Protein AF-A0A963V329-F1 (afdb_monomer)

Radius of gyration: 18.48 Å; Cα contacts (8 Å, |Δi|>4): 195; chains: 1; bounding box: 41×39×48 Å

pLDDT: mean 92.33, std 7.96, range [51.72, 98.31]

Sequence (182 aa):
DKICGIQRNGKRYRGNLVPTLMQKYGVEVGSPENGFEFDQIKSFRRFLLFARDTIRWRRPMEPDIHWSAMSGHISTFIVNGGHYDNIFFTETFNDGMQSVLNAVKTPKKVNLKKIPKFNESEGHGPKRAHPVEDYFDDLSMHLVYEMYSKDFRLFRYDFENPANKMPIGEIDLDEVHAKLGQ

Foldseek 3Di:
DQQLFQDPVRAGNPNVCVVVLCPPQVAQRADVVRVRDDDPLSNLLSVLVVQLCQAPPCPPHHHDPVSAEVLQVLLVQLLVVDADPDDDDPVPVVVRVVVVVVVDDDPDDDDPVPDDDDDCRQPGGDPDPDQQCSSDDPSNLVSCCVRYVVVCVQCQNDSVDRNDPDHPDHHDRVVSSVVSND

Structure (mmCIF, N/CA/C/O backbone):
data_AF-A0A963V329-F1
#
_entry.id   AF-A0A963V329-F1
#
loop_
_atom_site.group_PDB
_atom_site.id
_atom_site.type_symbol
_atom_site.label_atom_id
_atom_site.label_alt_id
_atom_site.label_comp_id
_atom_site.label_asym_id
_atom_site.label_entity_id
_atom_site.label_seq_id
_atom_site.pdbx_PDB_ins_code
_atom_site.Cartn_x
_atom_site.Cartn_y
_atom_site.Cartn_z
_atom_site.occupancy
_atom_site.B_iso_or_equiv
_atom_site.auth_seq_id
_atom_site.auth_comp_id
_atom_site.auth_asym_id
_atom_site.auth_atom_id
_atom_site.pdbx_PDB_model_num
ATOM 1 N N . ASP A 1 1 ? 2.218 5.583 -8.790 1.00 72.81 1 ASP A N 1
ATOM 2 C CA . ASP A 1 1 ? 1.988 7.028 -8.535 1.00 72.81 1 ASP A CA 1
ATOM 3 C C . ASP A 1 1 ? 3.044 7.712 -7.686 1.00 72.81 1 ASP A C 1
ATOM 5 O O . ASP A 1 1 ? 3.738 8.559 -8.223 1.00 72.81 1 ASP A O 1
ATOM 9 N N . LYS A 1 2 ? 3.228 7.388 -6.396 1.00 82.25 2 LYS A N 1
ATOM 10 C CA . LYS A 1 2 ? 4.106 8.195 -5.515 1.00 82.25 2 LYS A CA 1
ATOM 11 C C . LYS A 1 2 ? 5.546 8.354 -6.017 1.00 82.25 2 LYS A C 1
ATOM 13 O O . LYS A 1 2 ? 6.053 9.467 -6.025 1.00 82.25 2 LYS A O 1
ATOM 18 N N . ILE A 1 3 ? 6.175 7.274 -6.479 1.00 85.62 3 ILE A N 1
ATOM 19 C CA . ILE A 1 3 ? 7.539 7.301 -7.038 1.00 85.62 3 ILE A CA 1
ATOM 20 C C . ILE A 1 3 ? 7.573 7.945 -8.440 1.00 85.62 3 ILE A C 1
ATOM 22 O O . ILE A 1 3 ? 8.497 8.690 -8.779 1.00 85.62 3 ILE A O 1
ATOM 26 N N . CYS A 1 4 ? 6.550 7.675 -9.257 1.00 87.25 4 CYS A N 1
ATOM 27 C CA . CYS A 1 4 ? 6.508 8.083 -10.664 1.00 87.25 4 CYS A CA 1
ATOM 28 C C . CYS A 1 4 ? 5.957 9.501 -10.893 1.00 87.25 4 CYS A C 1
ATOM 30 O O . CYS A 1 4 ? 6.162 10.057 -11.968 1.00 87.25 4 CYS A O 1
ATOM 32 N N . GLY A 1 5 ? 5.279 10.095 -9.915 1.00 85.88 5 GLY A N 1
ATOM 33 C CA . GLY A 1 5 ? 4.725 11.442 -9.999 1.00 85.88 5 GLY A CA 1
ATOM 34 C C . GLY A 1 5 ? 5.694 12.525 -9.534 1.00 85.88 5 GLY A C 1
ATOM 35 O O . GLY A 1 5 ? 6.612 12.287 -8.744 1.00 85.88 5 GLY A O 1
ATOM 36 N N . ILE A 1 6 ? 5.457 13.740 -10.016 1.00 87.56 6 ILE A N 1
ATOM 37 C CA . ILE A 1 6 ? 6.123 14.960 -9.571 1.00 87.56 6 ILE A CA 1
ATOM 38 C C . ILE A 1 6 ? 5.269 15.613 -8.484 1.00 87.56 6 ILE A C 1
ATOM 40 O O . ILE A 1 6 ? 4.065 15.800 -8.633 1.00 87.56 6 ILE A O 1
ATOM 44 N N . GLN A 1 7 ? 5.886 15.935 -7.351 1.00 85.06 7 GLN A N 1
ATOM 45 C CA . GLN A 1 7 ? 5.226 16.628 -6.250 1.00 85.06 7 GLN A CA 1
ATOM 46 C C . GLN A 1 7 ? 5.169 18.142 -6.521 1.00 85.06 7 GLN A C 1
ATOM 48 O O . GLN A 1 7 ? 5.878 18.661 -7.380 1.00 85.06 7 GLN A O 1
ATOM 53 N N . ARG A 1 8 ? 4.397 18.889 -5.718 1.00 81.00 8 ARG A N 1
ATOM 54 C CA . ARG A 1 8 ? 4.297 20.364 -5.808 1.00 81.00 8 ARG A CA 1
ATOM 55 C C . ARG A 1 8 ? 5.644 21.095 -5.775 1.00 81.00 8 ARG A C 1
ATOM 57 O O . ARG A 1 8 ? 5.765 22.187 -6.308 1.00 81.00 8 ARG A O 1
ATOM 64 N N . ASN A 1 9 ? 6.648 20.508 -5.125 1.00 85.19 9 ASN A N 1
ATOM 65 C CA . ASN A 1 9 ? 7.998 21.067 -5.042 1.00 85.19 9 ASN A CA 1
ATOM 66 C C . ASN A 1 9 ? 8.834 20.835 -6.321 1.00 85.19 9 ASN A C 1
ATOM 68 O O . ASN A 1 9 ? 10.036 21.096 -6.307 1.00 85.19 9 ASN A O 1
ATOM 72 N N . GLY A 1 10 ? 8.232 20.293 -7.386 1.00 86.19 10 GLY A N 1
ATOM 73 C CA . GLY A 1 10 ? 8.892 19.982 -8.653 1.00 86.19 10 GLY A CA 1
ATOM 74 C C . GLY A 1 10 ? 9.767 18.727 -8.621 1.00 86.19 10 GLY A C 1
ATOM 75 O O . GLY A 1 10 ? 10.465 18.451 -9.591 1.00 86.19 10 GLY A O 1
ATOM 76 N N . LYS A 1 11 ? 9.762 17.955 -7.526 1.00 88.00 11 LYS A N 1
ATOM 77 C CA . LYS A 1 11 ? 10.610 16.768 -7.348 1.00 88.00 11 LYS A CA 1
ATOM 78 C C . LYS A 1 11 ? 9.777 15.500 -7.198 1.00 88.00 11 LYS A C 1
ATOM 80 O O . LYS A 1 11 ? 8.624 15.538 -6.779 1.00 88.00 11 LYS A O 1
ATOM 85 N N . ARG A 1 12 ? 10.384 14.354 -7.509 1.00 88.81 12 ARG A N 1
ATOM 86 C CA . ARG A 1 12 ? 9.813 13.028 -7.228 1.00 88.81 12 ARG A CA 1
ATOM 87 C C . ARG A 1 12 ? 9.846 12.737 -5.730 1.00 88.81 12 ARG A C 1
ATOM 89 O O . ARG A 1 12 ? 10.811 13.102 -5.048 1.00 88.81 12 ARG A O 1
ATOM 96 N N . TYR A 1 13 ? 8.843 12.013 -5.235 1.00 87.75 13 TYR A N 1
ATOM 97 C CA . TYR A 1 13 ? 8.896 11.469 -3.880 1.00 87.75 13 TYR A CA 1
ATOM 98 C C . TYR A 1 13 ? 10.097 10.530 -3.752 1.00 87.75 13 TYR A C 1
ATOM 100 O O . TYR A 1 13 ? 10.290 9.659 -4.599 1.00 87.75 13 TYR A O 1
ATOM 108 N N . ARG A 1 14 ? 10.924 10.732 -2.717 1.00 85.81 14 ARG A N 1
ATOM 109 C CA . ARG A 1 14 ? 12.208 10.026 -2.556 1.00 85.81 14 ARG A CA 1
ATOM 110 C C . ARG A 1 14 ? 13.031 10.015 -3.852 1.00 85.81 14 ARG A C 1
ATOM 112 O O . ARG A 1 14 ? 13.574 8.990 -4.244 1.00 85.81 14 ARG A O 1
ATOM 119 N N . GLY A 1 15 ? 13.139 11.160 -4.533 1.00 85.19 15 GLY A N 1
ATOM 120 C CA . GLY A 1 15 ? 13.854 11.262 -5.813 1.00 85.19 15 GLY A CA 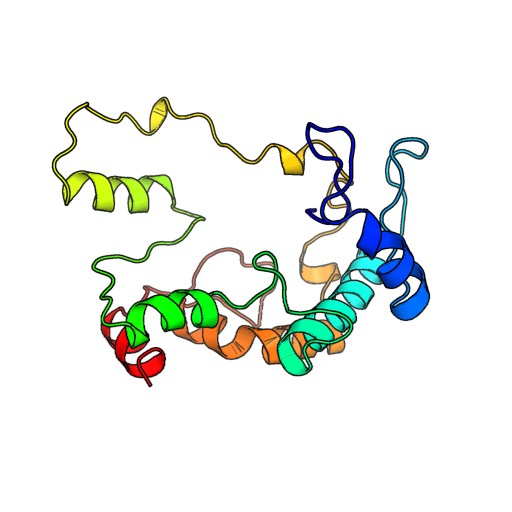1
ATOM 121 C C . GLY A 1 15 ? 15.305 10.754 -5.784 1.00 85.19 15 GLY A C 1
ATOM 122 O O . GLY A 1 15 ? 15.800 10.265 -6.791 1.00 85.19 15 GLY A O 1
ATOM 123 N N . ASN A 1 16 ? 15.964 10.783 -4.623 1.00 88.75 16 ASN A N 1
ATOM 124 C CA . ASN A 1 16 ? 17.294 10.200 -4.413 1.00 88.75 16 ASN A CA 1
ATOM 125 C C . ASN A 1 16 ? 17.328 8.661 -4.494 1.00 88.75 16 ASN A C 1
ATOM 127 O O . ASN A 1 16 ? 18.385 8.084 -4.733 1.00 88.75 16 ASN A O 1
ATOM 131 N N . LEU A 1 17 ? 16.193 7.991 -4.300 1.00 89.06 17 LEU A N 1
ATOM 132 C CA . LEU A 1 17 ? 16.055 6.540 -4.395 1.00 89.06 17 LEU A CA 1
ATOM 133 C C . LEU A 1 17 ? 15.856 6.073 -5.843 1.00 89.06 17 LEU A C 1
ATOM 135 O O . LEU A 1 17 ? 16.202 4.938 -6.165 1.00 89.06 17 LEU A O 1
ATOM 139 N N . VAL A 1 18 ? 15.331 6.937 -6.719 1.00 89.62 18 VAL A N 1
ATOM 140 C CA . VAL A 1 18 ? 14.991 6.597 -8.112 1.00 89.62 18 VAL A CA 1
ATOM 141 C C . VAL A 1 18 ? 16.176 5.978 -8.871 1.00 89.62 18 VAL A C 1
ATOM 143 O O . VAL A 1 18 ? 15.981 4.908 -9.445 1.00 89.62 18 VAL A O 1
ATOM 146 N N . PRO A 1 19 ? 17.413 6.515 -8.808 1.00 91.94 19 PRO A N 1
ATOM 147 C CA . PRO A 1 19 ? 18.560 5.864 -9.446 1.00 91.94 19 PRO A CA 1
ATOM 148 C C . PRO A 1 19 ? 18.824 4.442 -8.929 1.00 91.94 19 PRO A C 1
ATOM 150 O O . PRO A 1 19 ? 19.122 3.546 -9.712 1.00 91.94 19 PRO A O 1
ATOM 153 N N . THR A 1 20 ? 18.656 4.201 -7.623 1.00 91.38 20 THR A N 1
ATOM 154 C CA . THR A 1 20 ? 18.830 2.867 -7.017 1.00 91.38 20 THR A CA 1
ATOM 155 C C . THR A 1 20 ? 17.751 1.890 -7.486 1.00 91.38 20 THR A C 1
ATOM 157 O O . THR A 1 20 ? 18.060 0.741 -7.795 1.00 91.38 20 THR A O 1
ATOM 160 N N . LEU A 1 21 ? 16.494 2.339 -7.554 1.00 92.50 21 LEU A N 1
ATOM 161 C CA . LEU A 1 21 ? 15.365 1.565 -8.082 1.00 92.50 21 LEU A CA 1
ATOM 162 C C . LEU A 1 21 ? 15.607 1.162 -9.543 1.00 92.50 21 LEU A C 1
ATOM 164 O O . LEU A 1 21 ? 15.461 -0.009 -9.893 1.00 92.50 21 LEU A O 1
ATOM 168 N N . MET A 1 22 ? 16.040 2.112 -10.374 1.00 93.38 22 MET A N 1
ATOM 169 C CA . MET A 1 22 ? 16.379 1.864 -11.776 1.00 93.38 22 MET A CA 1
ATOM 170 C C . MET A 1 22 ? 17.538 0.869 -11.898 1.00 93.38 22 MET A C 1
ATOM 172 O O . MET A 1 22 ? 17.423 -0.129 -12.601 1.00 93.38 22 MET A O 1
ATOM 176 N N . GLN A 1 23 ? 18.636 1.093 -11.170 1.00 94.00 23 GLN A N 1
ATOM 177 C CA . GLN A 1 23 ? 19.851 0.289 -11.301 1.00 94.00 23 GLN A CA 1
ATOM 178 C C . GLN A 1 23 ? 19.707 -1.133 -10.741 1.00 94.00 23 GLN A C 1
ATOM 180 O O . GLN A 1 23 ? 20.167 -2.083 -11.367 1.00 94.00 23 GLN A O 1
ATOM 185 N N . LYS A 1 24 ? 19.122 -1.293 -9.546 1.00 95.00 24 LYS A N 1
ATOM 186 C CA . LYS A 1 24 ? 19.071 -2.593 -8.852 1.00 95.00 24 LYS A CA 1
ATOM 187 C C . LYS A 1 24 ? 17.835 -3.410 -9.195 1.00 95.00 24 LYS A C 1
ATOM 189 O O . LYS A 1 24 ? 17.915 -4.632 -9.241 1.00 95.00 24 LYS A O 1
ATOM 194 N N . TYR A 1 25 ? 16.705 -2.742 -9.403 1.00 96.19 25 TYR A N 1
ATOM 195 C CA . TYR A 1 25 ? 15.419 -3.405 -9.605 1.00 96.19 25 TYR A CA 1
ATOM 196 C C . TYR A 1 25 ? 14.912 -3.279 -11.042 1.00 96.19 25 TYR A C 1
ATOM 198 O O . TYR A 1 25 ? 14.032 -4.041 -11.424 1.00 96.19 25 TYR A O 1
ATOM 206 N N . GLY A 1 26 ? 15.470 -2.383 -11.864 1.00 95.69 26 GLY A N 1
ATOM 207 C CA . GLY A 1 26 ? 15.011 -2.177 -13.241 1.00 95.69 26 GLY A CA 1
ATOM 208 C C . GLY A 1 26 ? 13.661 -1.464 -13.324 1.00 95.69 26 GLY A C 1
ATOM 209 O O . GLY A 1 26 ? 12.909 -1.693 -14.267 1.00 95.69 26 GLY A O 1
ATOM 210 N N . VAL A 1 27 ? 13.318 -0.658 -12.315 1.00 95.56 27 VAL A N 1
ATOM 211 C CA . VAL A 1 27 ? 12.092 0.157 -12.301 1.00 95.56 27 VAL A CA 1
ATOM 212 C C . VAL A 1 27 ? 12.262 1.345 -13.242 1.00 95.56 27 VAL A C 1
ATOM 214 O O . VAL A 1 27 ? 13.268 2.042 -13.169 1.00 95.56 27 VAL A O 1
ATOM 217 N N . GLU A 1 28 ? 11.256 1.628 -14.064 1.00 94.44 28 GLU A N 1
ATOM 218 C CA . GLU A 1 28 ? 11.198 2.806 -14.939 1.00 94.44 28 GLU A CA 1
ATOM 219 C C . GLU A 1 28 ? 10.088 3.760 -14.469 1.00 94.44 28 GLU A C 1
ATOM 221 O O . GLU A 1 28 ? 9.022 3.324 -14.040 1.00 94.44 28 GLU A O 1
ATOM 226 N N . VAL A 1 29 ? 10.324 5.072 -14.501 1.00 89.38 29 VAL A N 1
ATOM 227 C CA . VAL A 1 29 ? 9.393 6.070 -13.924 1.00 89.38 29 VAL A CA 1
ATOM 228 C C . VAL A 1 29 ? 8.928 7.134 -14.925 1.00 89.38 29 VAL A C 1
ATOM 230 O O . VAL A 1 29 ? 8.214 8.067 -14.539 1.00 89.38 29 VAL A O 1
ATOM 233 N N . GLY A 1 30 ? 9.364 7.018 -16.184 1.00 89.50 30 GLY A N 1
ATOM 234 C CA . GLY A 1 30 ? 9.172 8.018 -17.238 1.00 89.50 30 GLY A CA 1
ATOM 235 C C . GLY A 1 30 ? 9.817 9.368 -16.913 1.00 89.50 30 GLY A C 1
ATOM 236 O O . GLY A 1 30 ? 10.524 9.520 -15.909 1.00 89.50 30 GLY A O 1
ATOM 237 N N . SER A 1 31 ? 9.550 10.385 -17.728 1.00 87.12 31 SER A N 1
ATOM 238 C CA . SER A 1 31 ? 9.937 11.762 -17.428 1.00 87.12 31 SER A CA 1
ATOM 239 C C . SER A 1 31 ? 8.892 12.768 -17.936 1.00 87.12 31 SER A C 1
ATOM 241 O O . SER A 1 31 ? 8.157 12.470 -18.872 1.00 87.12 31 SER A O 1
ATOM 243 N N . PRO A 1 32 ? 8.774 13.966 -17.342 1.00 85.94 32 PRO A N 1
ATOM 244 C CA . PRO A 1 32 ? 7.871 14.992 -17.867 1.00 85.94 32 PRO A CA 1
ATOM 245 C C . PRO A 1 32 ? 8.152 15.351 -19.336 1.00 85.94 32 PRO A C 1
ATOM 247 O O . PRO A 1 32 ? 7.226 15.645 -20.085 1.00 85.94 32 PRO A O 1
ATOM 250 N N . GLU A 1 33 ? 9.419 15.295 -19.751 1.00 86.06 33 GLU A N 1
ATOM 251 C CA . GLU A 1 33 ? 9.888 15.664 -21.090 1.00 86.06 33 GLU A CA 1
ATOM 252 C C . GLU A 1 33 ? 9.399 14.701 -22.178 1.00 86.06 33 GLU A C 1
ATOM 254 O O . GLU A 1 33 ? 9.215 15.120 -23.317 1.00 86.06 33 GLU A O 1
ATOM 259 N N . ASN A 1 34 ? 9.163 13.431 -21.831 1.00 85.69 34 ASN A N 1
ATOM 260 C CA . ASN A 1 34 ? 8.633 12.419 -22.745 1.00 85.69 34 ASN A CA 1
ATOM 261 C C . ASN A 1 34 ? 7.173 12.042 -22.447 1.00 85.69 34 ASN A C 1
ATOM 263 O O . ASN A 1 34 ? 6.719 10.985 -22.868 1.00 85.69 34 ASN A O 1
ATOM 267 N N . GLY A 1 35 ? 6.443 12.858 -21.678 1.00 84.94 35 GLY A N 1
ATOM 268 C CA . GLY A 1 35 ? 5.050 12.563 -21.328 1.00 84.94 35 GLY A CA 1
ATOM 269 C C . GLY A 1 35 ? 4.870 11.383 -20.363 1.00 84.94 35 GLY A C 1
ATOM 270 O O . GLY A 1 35 ? 3.780 10.825 -20.277 1.00 84.94 35 GLY A O 1
ATOM 271 N N . PHE A 1 36 ? 5.912 11.025 -19.608 1.00 87.94 36 PHE A N 1
ATOM 272 C CA . PHE A 1 36 ? 5.978 9.864 -18.718 1.00 87.94 36 PHE A CA 1
ATOM 273 C C . PHE A 1 36 ? 5.773 8.521 -19.430 1.00 87.94 36 PHE A C 1
ATOM 275 O O . PHE A 1 36 ? 5.174 7.603 -18.867 1.00 87.94 36 PHE A O 1
ATOM 282 N N . GLU A 1 37 ? 6.292 8.381 -20.647 1.00 90.44 37 GLU A N 1
ATOM 283 C CA . GLU A 1 37 ? 6.251 7.118 -21.384 1.00 90.44 37 GLU A CA 1
ATOM 284 C C . GLU A 1 37 ? 7.269 6.105 -20.832 1.00 90.44 37 GLU A C 1
ATOM 286 O O . GLU A 1 37 ? 8.459 6.410 -20.702 1.00 90.44 37 GLU A O 1
ATOM 291 N N . PHE A 1 38 ? 6.775 4.913 -20.473 1.00 94.44 38 PHE A N 1
ATOM 292 C CA . PHE A 1 38 ? 7.522 3.704 -20.096 1.00 94.44 38 PHE A CA 1
ATOM 293 C C . PHE A 1 38 ? 6.561 2.502 -20.002 1.00 94.44 38 PHE A C 1
ATOM 295 O O . PHE A 1 38 ? 5.340 2.672 -19.954 1.00 94.44 38 PHE A O 1
ATOM 302 N N . ASP A 1 39 ? 7.102 1.283 -19.918 1.00 96.12 39 ASP A N 1
ATOM 303 C CA . ASP A 1 39 ? 6.309 0.069 -19.680 1.00 96.12 39 ASP A CA 1
ATOM 304 C C . ASP A 1 39 ? 5.848 0.005 -18.212 1.00 96.12 39 ASP A C 1
ATOM 306 O O . ASP A 1 39 ? 6.596 -0.380 -17.303 1.00 96.12 39 ASP A O 1
ATOM 310 N N . GLN A 1 40 ? 4.602 0.423 -17.969 1.00 95.56 40 GLN A N 1
ATOM 311 C CA . GLN A 1 40 ? 4.055 0.529 -16.617 1.00 95.56 40 GLN A CA 1
ATOM 312 C C . GLN A 1 40 ? 3.885 -0.829 -15.936 1.00 95.56 40 GLN A C 1
ATOM 314 O O . GLN A 1 40 ? 4.124 -0.923 -14.731 1.00 95.56 40 GLN A O 1
ATOM 319 N N . ILE A 1 41 ? 3.495 -1.868 -16.682 1.00 97.06 41 ILE A N 1
ATOM 320 C CA . ILE A 1 41 ? 3.298 -3.215 -16.136 1.00 97.06 41 ILE A CA 1
ATOM 321 C C . ILE A 1 41 ? 4.648 -3.760 -15.688 1.00 97.06 41 ILE A C 1
ATOM 323 O O . ILE A 1 41 ? 4.826 -4.100 -14.517 1.00 97.06 41 ILE A O 1
ATOM 327 N N . LYS A 1 42 ? 5.643 -3.765 -16.580 1.00 97.50 42 LYS A N 1
ATOM 328 C CA . LYS A 1 42 ? 6.990 -4.242 -16.255 1.00 97.50 42 LYS A CA 1
ATOM 329 C C . LYS A 1 42 ? 7.582 -3.471 -15.080 1.00 97.50 42 LYS A C 1
ATOM 331 O O . LYS A 1 42 ? 8.109 -4.087 -14.152 1.00 97.50 42 LYS A O 1
ATOM 336 N N . SER A 1 43 ? 7.471 -2.143 -15.086 1.00 96.75 43 SER A N 1
ATOM 337 C CA . SER A 1 43 ? 7.996 -1.302 -14.009 1.00 96.75 43 SER A CA 1
ATOM 338 C C . SER A 1 43 ? 7.317 -1.573 -12.662 1.00 96.75 43 SER A C 1
ATOM 340 O O . SER A 1 43 ? 8.002 -1.718 -11.649 1.00 96.75 43 SER A O 1
ATOM 342 N N . PHE A 1 44 ? 5.990 -1.729 -12.637 1.00 97.12 44 PHE A N 1
ATOM 343 C CA . PHE A 1 44 ? 5.251 -2.092 -11.426 1.00 97.12 44 PHE A CA 1
ATOM 344 C C . PHE A 1 44 ? 5.714 -3.434 -10.852 1.00 97.12 44 PHE A C 1
ATOM 346 O O . PHE A 1 44 ? 6.021 -3.524 -9.663 1.00 97.12 44 PHE A O 1
ATOM 353 N N . ARG A 1 45 ? 5.851 -4.464 -11.692 1.00 97.75 45 ARG A N 1
ATOM 354 C CA . ARG A 1 45 ? 6.307 -5.790 -11.245 1.00 97.75 45 ARG A CA 1
ATOM 355 C C . ARG A 1 45 ? 7.733 -5.744 -10.690 1.00 97.75 45 ARG A C 1
ATOM 357 O O . ARG A 1 45 ? 8.034 -6.376 -9.679 1.00 97.75 45 ARG A O 1
ATOM 364 N N . ARG A 1 46 ? 8.613 -4.928 -11.284 1.00 97.44 46 ARG A N 1
ATOM 365 C CA . ARG A 1 46 ? 9.948 -4.642 -10.726 1.00 97.44 46 ARG A CA 1
ATOM 366 C C . ARG A 1 46 ? 9.880 -3.898 -9.397 1.00 97.44 46 ARG A C 1
ATOM 368 O O . ARG A 1 46 ? 10.648 -4.206 -8.486 1.00 97.44 46 ARG A O 1
ATOM 375 N N . PHE A 1 47 ? 8.952 -2.958 -9.262 1.00 96.81 47 PHE A N 1
ATOM 376 C CA . PHE A 1 47 ? 8.739 -2.236 -8.016 1.00 96.81 47 PHE A CA 1
ATOM 377 C C . PHE A 1 47 ? 8.256 -3.162 -6.891 1.00 96.81 47 PHE A C 1
ATOM 379 O O . PHE A 1 47 ? 8.703 -2.993 -5.761 1.00 96.81 47 PHE A O 1
ATOM 386 N N . LEU A 1 48 ? 7.432 -4.179 -7.175 1.00 97.38 48 LEU A N 1
ATOM 387 C CA . LEU A 1 48 ? 7.011 -5.156 -6.160 1.00 97.38 48 LEU A CA 1
ATOM 388 C C . LEU A 1 48 ? 8.188 -5.924 -5.546 1.00 97.38 48 LEU A C 1
ATOM 390 O O . LEU A 1 48 ? 8.171 -6.190 -4.347 1.00 97.38 48 LEU A O 1
ATOM 394 N N . LEU A 1 49 ? 9.234 -6.228 -6.323 1.00 97.19 49 LEU A N 1
ATOM 395 C CA . LEU A 1 49 ? 10.460 -6.834 -5.786 1.00 97.19 49 LEU A CA 1
ATOM 396 C C . LEU A 1 49 ? 11.148 -5.897 -4.790 1.00 97.19 49 LEU A C 1
ATOM 398 O O . LEU A 1 49 ? 11.536 -6.323 -3.707 1.00 97.19 49 LEU A O 1
ATOM 402 N N . PHE A 1 50 ? 11.255 -4.612 -5.134 1.00 96.56 50 PHE A N 1
ATOM 403 C CA . PHE A 1 50 ? 11.790 -3.602 -4.225 1.00 96.56 50 PHE A CA 1
ATOM 404 C C . PHE A 1 50 ? 10.934 -3.470 -2.960 1.00 96.56 50 PHE A C 1
ATOM 406 O O . PHE A 1 50 ? 11.470 -3.507 -1.853 1.00 96.56 50 PHE A O 1
ATOM 413 N N . ALA A 1 51 ? 9.612 -3.356 -3.106 1.00 96.81 51 ALA A N 1
ATOM 414 C CA . ALA A 1 51 ? 8.695 -3.239 -1.978 1.00 96.81 51 ALA A CA 1
ATOM 415 C C . ALA A 1 51 ? 8.835 -4.446 -1.041 1.00 96.81 51 ALA A C 1
ATOM 417 O O . ALA A 1 51 ? 9.093 -4.259 0.150 1.00 96.81 51 ALA A O 1
ATOM 418 N N . ARG A 1 52 ? 8.802 -5.670 -1.588 1.00 96.94 52 ARG A N 1
ATOM 419 C CA . ARG A 1 52 ? 9.022 -6.905 -0.828 1.00 96.94 52 ARG A CA 1
ATOM 420 C C . ARG A 1 52 ? 10.340 -6.848 -0.076 1.00 96.94 52 ARG A C 1
ATOM 422 O O . ARG A 1 52 ? 10.357 -7.119 1.122 1.00 96.94 52 ARG A O 1
ATOM 429 N N . ASP A 1 53 ? 11.429 -6.486 -0.749 1.00 96.94 53 ASP A N 1
ATOM 430 C CA . ASP A 1 53 ? 12.746 -6.483 -0.124 1.00 96.94 53 ASP A CA 1
ATOM 431 C C . ASP A 1 53 ? 12.830 -5.498 1.050 1.00 96.94 53 ASP A C 1
ATOM 433 O O . ASP A 1 53 ? 13.399 -5.823 2.098 1.00 96.94 53 ASP A O 1
ATOM 437 N N . THR A 1 54 ? 12.204 -4.324 0.920 1.00 95.94 54 THR A N 1
ATOM 438 C CA . THR A 1 54 ? 12.148 -3.348 2.018 1.00 95.94 54 THR A CA 1
ATOM 439 C C . THR A 1 54 ? 11.283 -3.832 3.181 1.00 95.94 54 THR A C 1
ATOM 441 O O . THR A 1 54 ? 11.670 -3.656 4.332 1.00 95.94 54 THR A O 1
ATOM 444 N N . ILE A 1 55 ? 10.155 -4.495 2.911 1.00 95.69 55 ILE A N 1
ATOM 445 C CA . ILE A 1 55 ? 9.234 -4.989 3.946 1.00 95.69 55 ILE A CA 1
ATOM 446 C C . ILE A 1 55 ? 9.816 -6.203 4.675 1.00 95.69 55 ILE A C 1
ATOM 448 O O . ILE A 1 55 ? 9.764 -6.277 5.901 1.00 95.69 55 ILE A O 1
ATOM 452 N N . ARG A 1 56 ? 10.379 -7.164 3.936 1.00 94.94 56 ARG A N 1
ATOM 453 C CA . ARG A 1 56 ? 10.849 -8.447 4.482 1.00 94.94 56 ARG A CA 1
ATOM 454 C C . ARG A 1 56 ? 12.247 -8.345 5.072 1.00 94.94 56 ARG A C 1
ATOM 456 O O . ARG A 1 56 ? 12.513 -8.934 6.117 1.00 94.94 56 ARG A O 1
ATOM 463 N N . TRP A 1 57 ? 13.138 -7.610 4.408 1.00 95.69 57 TRP A N 1
ATOM 464 C CA . TRP A 1 57 ? 14.566 -7.610 4.729 1.00 95.69 57 TRP A CA 1
ATOM 465 C C . TRP A 1 57 ? 15.136 -6.232 5.046 1.00 95.69 57 TRP A C 1
ATOM 467 O O . TRP A 1 57 ? 16.333 -6.149 5.319 1.00 95.69 57 TRP A O 1
ATOM 477 N N . ARG A 1 58 ? 14.320 -5.166 5.028 1.00 95.12 58 ARG A N 1
ATOM 478 C CA . ARG A 1 58 ? 14.761 -3.784 5.302 1.00 95.12 58 ARG A CA 1
ATOM 479 C C . ARG A 1 58 ? 15.939 -3.370 4.413 1.00 95.12 58 ARG A C 1
ATOM 481 O O . ARG A 1 58 ? 16.866 -2.678 4.833 1.00 95.12 58 ARG A O 1
ATOM 488 N N . ARG A 1 59 ? 15.937 -3.850 3.166 1.00 93.69 59 ARG A N 1
ATOM 489 C CA . ARG A 1 59 ? 16.977 -3.590 2.164 1.00 93.69 59 ARG A CA 1
ATOM 490 C C . ARG A 1 59 ? 16.336 -3.125 0.859 1.00 93.69 59 ARG A C 1
ATOM 492 O O . ARG A 1 59 ? 15.284 -3.628 0.495 1.00 93.69 59 ARG A O 1
ATOM 499 N N . PRO A 1 60 ? 16.958 -2.176 0.139 1.00 91.94 60 PRO A N 1
ATOM 500 C CA . PRO A 1 60 ? 18.158 -1.417 0.504 1.00 91.94 60 PRO A CA 1
ATOM 501 C C . PRO A 1 60 ? 17.893 -0.313 1.549 1.00 91.94 60 PRO A C 1
ATOM 503 O O . PRO A 1 60 ? 18.797 0.460 1.850 1.00 91.94 60 PRO A O 1
ATOM 506 N N . MET A 1 61 ? 16.665 -0.212 2.059 1.00 93.12 61 MET A N 1
ATOM 507 C CA . MET A 1 61 ? 16.243 0.750 3.072 1.00 93.12 61 MET A CA 1
ATOM 508 C C . MET A 1 61 ? 15.113 0.172 3.930 1.00 93.12 61 MET A C 1
ATOM 510 O O . MET A 1 61 ? 14.501 -0.831 3.558 1.00 93.12 61 MET A O 1
ATOM 514 N N . GLU A 1 62 ? 14.812 0.853 5.034 1.00 94.12 62 GLU A N 1
ATOM 515 C CA . GLU A 1 62 ? 13.602 0.610 5.821 1.00 94.12 62 GLU A CA 1
ATOM 516 C C . GLU A 1 62 ? 12.338 0.769 4.962 1.00 94.12 62 GLU A C 1
ATOM 518 O O . GLU A 1 62 ? 12.330 1.590 4.036 1.00 94.12 62 GLU A O 1
ATOM 523 N N . PRO A 1 63 ? 11.271 0.007 5.245 1.00 92.12 63 PRO A N 1
ATOM 524 C CA . PRO A 1 63 ? 10.039 0.101 4.485 1.00 92.12 63 PRO A CA 1
ATOM 525 C C . PRO A 1 63 ? 9.409 1.480 4.678 1.00 92.12 63 PRO A C 1
ATOM 527 O O . PRO A 1 63 ? 9.425 2.068 5.761 1.00 92.12 63 PRO A O 1
ATOM 530 N N . ASP A 1 64 ? 8.886 2.027 3.587 1.00 93.25 64 ASP A N 1
ATOM 531 C CA . ASP A 1 64 ? 8.232 3.323 3.612 1.00 93.25 64 ASP A CA 1
ATOM 532 C C . ASP A 1 64 ? 6.747 3.169 3.928 1.00 93.25 64 ASP A C 1
ATOM 534 O O . ASP A 1 64 ? 6.116 2.191 3.528 1.00 93.25 64 ASP A O 1
ATOM 538 N N . ILE A 1 65 ? 6.170 4.169 4.589 1.00 91.44 65 ILE A N 1
ATOM 539 C CA . ILE A 1 65 ? 4.751 4.193 4.960 1.00 91.44 65 ILE A CA 1
ATOM 540 C C . ILE A 1 65 ? 3.801 4.031 3.761 1.00 91.44 65 ILE A C 1
ATOM 542 O O . ILE A 1 65 ? 2.671 3.600 3.937 1.00 91.44 65 ILE A O 1
ATOM 546 N N . HIS A 1 66 ? 4.232 4.366 2.539 1.00 90.62 66 HIS A N 1
ATOM 547 C CA . HIS A 1 66 ? 3.382 4.282 1.347 1.00 90.62 66 HIS A CA 1
ATOM 548 C C . HIS A 1 66 ? 3.211 2.862 0.795 1.00 90.62 66 HIS A C 1
ATOM 550 O O . HIS A 1 66 ? 2.343 2.650 -0.049 1.00 90.62 66 HIS A O 1
ATOM 556 N N . TRP A 1 67 ? 4.050 1.914 1.209 1.00 92.81 67 TRP A N 1
ATOM 557 C CA . TRP A 1 67 ? 3.944 0.505 0.814 1.00 92.81 67 TRP A CA 1
ATOM 558 C C . TRP A 1 67 ? 4.132 -0.443 1.999 1.00 92.81 67 TRP A C 1
ATOM 560 O O . TRP A 1 67 ? 4.251 -1.645 1.827 1.00 92.81 67 TRP A O 1
ATOM 570 N N . SER A 1 68 ? 4.187 0.070 3.222 1.00 94.56 68 SER A N 1
ATOM 571 C CA . SER A 1 68 ? 4.137 -0.775 4.410 1.00 94.56 68 SER A CA 1
ATOM 572 C C . SER A 1 68 ? 2.707 -1.260 4.631 1.00 94.56 68 SER A C 1
ATOM 574 O O . SER A 1 68 ? 1.750 -0.549 4.329 1.00 94.56 68 SER A O 1
ATOM 576 N N . ALA A 1 69 ? 2.560 -2.470 5.170 1.00 95.31 69 ALA A N 1
ATOM 577 C CA . ALA A 1 69 ? 1.252 -3.022 5.501 1.00 95.31 69 ALA A CA 1
ATOM 578 C C . ALA A 1 69 ? 0.544 -2.167 6.568 1.00 95.31 69 ALA A C 1
ATOM 580 O O . ALA A 1 69 ? 1.143 -1.788 7.583 1.00 95.31 69 ALA A O 1
ATOM 581 N N . MET A 1 70 ? -0.753 -1.924 6.379 1.00 96.12 70 MET A N 1
ATOM 582 C CA . MET A 1 70 ? -1.589 -1.187 7.326 1.00 96.12 70 MET A CA 1
ATOM 583 C C . MET A 1 70 ? -1.687 -1.912 8.664 1.00 96.12 70 MET A C 1
ATOM 585 O O . MET A 1 70 ? -1.692 -1.254 9.705 1.00 96.12 70 MET A O 1
ATOM 589 N N . SER A 1 71 ? -1.677 -3.251 8.668 1.00 96.56 71 SER A N 1
ATOM 590 C CA . SER A 1 71 ? -1.635 -4.021 9.916 1.00 96.56 71 SER A CA 1
ATOM 591 C C . SER A 1 71 ? -0.424 -3.680 10.786 1.00 96.56 71 SER A C 1
ATOM 593 O O . SER A 1 71 ? -0.560 -3.659 12.005 1.00 96.56 71 SER A O 1
ATOM 595 N N . GLY A 1 72 ? 0.736 -3.358 10.201 1.00 94.31 72 GLY A N 1
ATOM 596 C CA . GLY A 1 72 ? 1.918 -2.932 10.959 1.00 94.31 72 GLY A CA 1
ATOM 597 C C . GLY A 1 72 ? 1.740 -1.554 11.602 1.00 94.31 72 GLY A C 1
ATOM 598 O O . GLY A 1 72 ? 2.052 -1.360 12.780 1.00 94.31 72 GLY A O 1
ATOM 599 N N . HIS A 1 73 ? 1.179 -0.601 10.854 1.00 94.44 73 HIS A N 1
ATOM 600 C CA . HIS A 1 73 ? 0.877 0.737 11.369 1.00 94.44 73 HIS A CA 1
ATOM 601 C C . HIS A 1 73 ? -0.162 0.707 12.495 1.00 94.44 73 HIS A C 1
ATOM 603 O O . HIS A 1 73 ? 0.050 1.308 13.546 1.00 94.44 73 HIS A O 1
ATOM 609 N N . ILE A 1 74 ? -1.249 -0.037 12.295 1.00 96.38 74 ILE A N 1
ATOM 610 C CA . ILE A 1 74 ? -2.348 -0.178 13.257 1.00 96.38 74 ILE A CA 1
ATOM 611 C C . ILE A 1 74 ? -1.874 -0.940 14.501 1.00 96.38 74 ILE A C 1
ATOM 613 O O . ILE A 1 74 ? -2.143 -0.511 15.622 1.00 96.38 74 ILE A O 1
ATOM 617 N N . SER A 1 75 ? -1.097 -2.014 14.322 1.00 97.06 75 SER A N 1
ATOM 618 C CA . SER A 1 75 ? -0.511 -2.776 15.433 1.00 97.06 75 SER A CA 1
ATOM 619 C C . SER A 1 75 ? 0.335 -1.895 16.342 1.00 97.06 75 SER A C 1
ATOM 621 O O . SER A 1 75 ? 0.180 -1.969 17.556 1.00 97.06 75 SER A O 1
ATOM 623 N N . THR A 1 76 ? 1.142 -0.990 15.777 1.00 95.50 76 THR A N 1
ATOM 624 C CA . THR A 1 76 ? 1.977 -0.079 16.575 1.00 95.50 76 THR A CA 1
ATOM 625 C C . THR A 1 76 ? 1.144 0.744 17.565 1.00 95.50 76 THR A C 1
ATOM 627 O O . THR A 1 76 ? 1.560 0.909 18.706 1.00 95.50 76 THR A O 1
ATOM 630 N N . PHE A 1 77 ? -0.038 1.236 17.183 1.00 96.94 77 PHE A N 1
ATOM 631 C CA . PHE A 1 77 ? -0.916 1.951 18.119 1.00 96.94 77 PHE A CA 1
ATOM 632 C C . PHE A 1 77 ? -1.484 1.017 19.197 1.00 96.94 77 PHE A C 1
ATOM 634 O O . PHE A 1 77 ? -1.446 1.352 20.381 1.00 96.94 77 PHE A O 1
ATOM 641 N N . ILE A 1 78 ? -1.950 -0.169 18.798 1.00 97.81 78 ILE A N 1
ATOM 642 C CA . ILE A 1 78 ? -2.606 -1.135 19.691 1.00 97.81 78 ILE A CA 1
ATOM 643 C C . ILE A 1 78 ? -1.644 -1.660 20.763 1.00 97.81 78 ILE A C 1
ATOM 645 O O . ILE A 1 78 ? -1.960 -1.613 21.950 1.00 97.81 78 ILE A O 1
ATOM 649 N N . VAL A 1 79 ? -0.438 -2.095 20.380 1.00 97.81 79 VAL A N 1
ATOM 650 C CA . VAL A 1 79 ? 0.553 -2.637 21.335 1.00 97.81 79 VAL A CA 1
ATOM 651 C C . VAL A 1 79 ? 1.055 -1.588 22.331 1.00 97.81 79 VAL A C 1
ATOM 653 O O . VAL A 1 79 ? 1.563 -1.934 23.392 1.00 97.81 79 VAL A O 1
ATOM 656 N N . ASN A 1 80 ? 0.884 -0.301 22.018 1.00 97.44 80 ASN A N 1
ATOM 657 C CA . ASN A 1 80 ? 1.192 0.810 22.919 1.00 97.44 80 ASN A CA 1
ATOM 658 C C . ASN A 1 80 ? -0.017 1.235 23.781 1.00 97.44 80 ASN A C 1
ATOM 660 O O . ASN A 1 80 ? -0.024 2.331 24.338 1.00 97.44 80 ASN A O 1
ATOM 664 N N . GLY A 1 8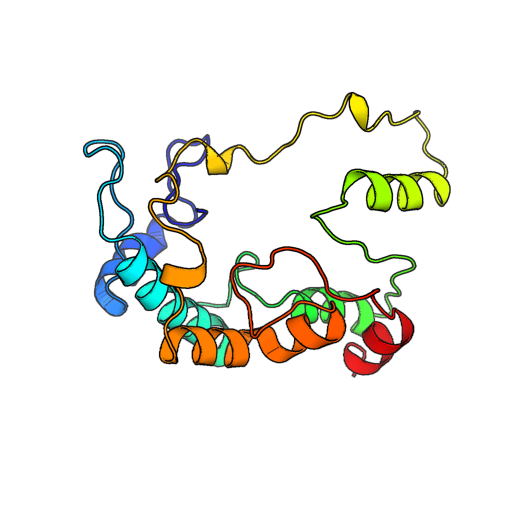1 ? -1.034 0.376 23.907 1.00 96.69 81 GLY A N 1
ATOM 665 C CA . GLY A 1 81 ? -2.214 0.598 24.750 1.00 96.69 81 GLY A CA 1
ATOM 666 C C . GLY A 1 81 ? -3.345 1.368 24.067 1.00 96.69 81 GLY A C 1
ATOM 667 O O . GLY A 1 81 ? -4.314 1.741 24.726 1.00 96.69 81 GLY A O 1
ATOM 668 N N . GLY A 1 82 ? -3.231 1.622 22.763 1.00 97.25 82 GLY A N 1
ATOM 669 C CA . GLY A 1 82 ? -4.290 2.227 21.970 1.00 97.25 82 GLY A CA 1
ATOM 670 C C . GLY A 1 82 ? -5.442 1.260 21.694 1.00 97.25 82 GLY A C 1
ATOM 671 O O . GLY A 1 82 ? -5.253 0.051 21.575 1.00 97.25 82 GLY A O 1
ATOM 672 N N . HIS A 1 83 ? -6.642 1.812 21.542 1.00 97.25 83 HIS A N 1
ATOM 673 C CA . HIS A 1 83 ? -7.822 1.080 21.096 1.00 97.25 83 HIS A CA 1
ATOM 674 C C . HIS A 1 83 ? -8.556 1.921 20.050 1.00 97.25 83 HIS A C 1
ATOM 676 O O . HIS A 1 83 ? -8.801 3.107 20.270 1.00 97.25 83 HIS A O 1
ATOM 682 N N . TYR A 1 84 ? -8.837 1.342 18.888 1.00 96.69 84 TYR A N 1
ATOM 683 C CA . TYR A 1 84 ? -9.596 1.994 17.828 1.00 96.69 84 TYR A CA 1
ATOM 684 C C . TYR A 1 84 ? -11.091 1.813 18.077 1.00 96.69 84 TYR A C 1
ATOM 686 O O . TYR A 1 84 ? -11.599 0.703 17.963 1.00 96.69 84 TYR A O 1
ATOM 694 N N . ASP A 1 85 ? -11.810 2.909 18.315 1.00 96.00 85 ASP A N 1
ATOM 695 C CA . ASP A 1 85 ? -13.279 2.885 18.374 1.00 96.00 85 ASP A CA 1
ATOM 696 C C . ASP A 1 85 ? -13.920 2.662 16.995 1.00 96.00 85 ASP A C 1
ATOM 698 O O . ASP A 1 85 ? -15.084 2.280 16.892 1.00 96.00 85 ASP A O 1
ATOM 702 N N . ASN A 1 86 ? -13.188 2.970 15.919 1.00 95.56 86 ASN A N 1
ATOM 703 C CA . ASN A 1 86 ? -13.700 2.908 14.558 1.00 95.56 86 ASN A CA 1
ATOM 704 C C . ASN A 1 86 ? -12.569 2.793 13.524 1.00 95.56 86 ASN A C 1
ATOM 706 O O . ASN A 1 86 ? -11.590 3.541 13.578 1.00 95.56 86 ASN A O 1
ATOM 710 N N . ILE A 1 87 ? -12.740 1.899 12.550 1.00 96.19 87 ILE A N 1
ATOM 711 C CA . ILE A 1 87 ? -11.917 1.784 11.342 1.00 96.19 87 ILE A CA 1
ATOM 712 C C . ILE A 1 87 ? -12.886 1.661 10.165 1.00 96.19 87 ILE A C 1
ATOM 714 O O . ILE A 1 87 ? -13.799 0.844 10.199 1.00 96.19 87 ILE A O 1
ATOM 718 N N . PHE A 1 88 ? -12.687 2.464 9.121 1.00 95.94 88 PHE A N 1
ATOM 719 C CA . PHE A 1 88 ? -13.560 2.489 7.948 1.00 95.94 88 PHE A CA 1
ATOM 720 C C . PHE A 1 88 ? -12.761 2.564 6.647 1.00 95.94 88 PHE A C 1
ATOM 722 O O . PHE A 1 88 ? -11.600 2.980 6.621 1.00 95.94 88 PHE A O 1
ATOM 729 N N . PHE A 1 89 ? -13.413 2.175 5.555 1.00 95.69 89 PHE A N 1
ATOM 730 C CA . PHE A 1 89 ? -12.811 2.089 4.231 1.00 95.69 89 PHE A CA 1
ATOM 731 C C . PHE A 1 89 ? -12.655 3.454 3.561 1.00 95.69 89 PHE A C 1
ATOM 733 O O . PHE A 1 89 ? -13.509 4.337 3.669 1.00 95.69 89 PHE A O 1
ATOM 740 N N . THR A 1 90 ? -11.572 3.621 2.801 1.00 92.00 90 THR A N 1
ATOM 741 C CA . THR A 1 90 ? -11.342 4.863 2.047 1.00 92.00 90 THR A CA 1
ATOM 742 C C . THR A 1 90 ? -12.317 4.985 0.872 1.00 92.00 90 THR A C 1
ATOM 744 O O . THR A 1 90 ? -12.726 6.090 0.513 1.00 92.00 90 THR A O 1
ATOM 747 N N . GLU A 1 91 ? -12.764 3.862 0.310 1.00 92.81 91 GLU A N 1
ATOM 748 C CA . GLU A 1 91 ? -13.771 3.792 -0.752 1.00 92.81 91 GLU A CA 1
ATOM 749 C C . GLU A 1 91 ? -15.096 4.448 -0.334 1.00 92.81 91 GLU A C 1
ATOM 751 O O . GLU A 1 91 ? -15.774 5.056 -1.165 1.00 92.81 91 GLU A O 1
ATOM 756 N N . THR A 1 92 ? -15.424 4.390 0.960 1.00 91.44 92 THR A N 1
ATOM 757 C CA . THR A 1 92 ? -16.612 4.986 1.591 1.00 91.44 92 THR A CA 1
ATOM 758 C C . THR A 1 92 ? -16.236 6.083 2.594 1.00 91.44 92 THR A C 1
ATOM 760 O O . THR A 1 92 ? -16.938 6.324 3.577 1.00 91.44 92 THR A O 1
ATOM 763 N N . PHE A 1 93 ? -15.141 6.810 2.324 1.00 91.00 93 PHE A N 1
ATOM 764 C CA . PHE A 1 93 ? -14.548 7.795 3.239 1.00 91.00 93 PHE A CA 1
ATOM 765 C C . PHE A 1 93 ? -15.551 8.773 3.858 1.00 91.00 93 PHE A C 1
ATOM 767 O O . PHE A 1 93 ? -15.463 9.066 5.044 1.00 91.00 93 PHE A O 1
ATOM 774 N N . ASN A 1 94 ? -16.491 9.309 3.072 1.00 90.81 94 ASN A N 1
ATOM 775 C CA . ASN A 1 94 ? -17.444 10.297 3.583 1.00 90.81 94 ASN A CA 1
ATOM 776 C C . ASN A 1 94 ? -18.373 9.708 4.651 1.00 90.81 94 ASN A C 1
ATOM 778 O O . ASN A 1 94 ? -18.641 10.379 5.645 1.00 90.81 94 ASN A O 1
ATOM 782 N N . ASP A 1 95 ? -18.835 8.474 4.458 1.00 92.38 95 ASP A N 1
ATOM 783 C CA . ASP A 1 95 ? -19.751 7.807 5.385 1.00 92.38 95 ASP A CA 1
ATOM 784 C C . ASP A 1 95 ? -19.007 7.421 6.666 1.00 92.38 95 ASP A C 1
ATOM 786 O O . ASP A 1 95 ? -19.445 7.736 7.776 1.00 92.38 95 ASP A O 1
ATOM 790 N N . GLY A 1 96 ? -17.808 6.855 6.513 1.00 93.75 96 GLY A N 1
ATOM 791 C CA . GLY A 1 96 ? -16.928 6.547 7.633 1.00 93.75 96 GLY A CA 1
ATOM 792 C C . GLY A 1 96 ? -16.51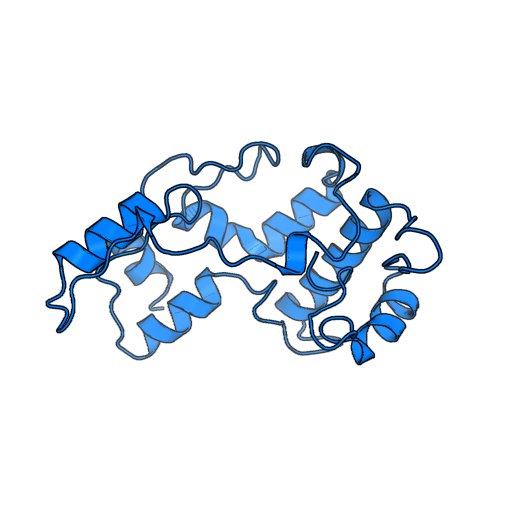9 7.793 8.425 1.00 93.75 96 GLY A C 1
ATOM 793 O O . GLY A 1 96 ? -16.680 7.841 9.644 1.00 93.75 96 GLY A O 1
ATOM 794 N N . MET A 1 97 ? -16.112 8.872 7.756 1.00 93.81 97 MET A N 1
ATOM 795 C CA . MET A 1 97 ? -15.781 10.134 8.423 1.00 93.81 97 MET A CA 1
ATOM 796 C C . MET A 1 97 ? -16.999 10.753 9.120 1.00 93.81 97 MET A C 1
ATOM 798 O O . MET A 1 97 ? -16.866 11.337 10.196 1.00 93.81 97 MET A O 1
ATOM 802 N N . GLN 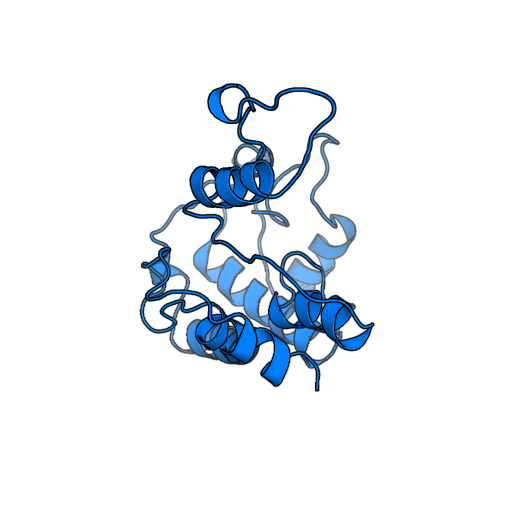A 1 98 ? -18.200 10.609 8.553 1.00 93.75 98 GLN A N 1
ATOM 803 C CA . GLN A 1 98 ? -19.422 11.068 9.208 1.00 93.75 98 GLN A CA 1
ATOM 804 C C . GLN A 1 98 ? -19.668 10.319 10.522 1.00 93.75 98 GLN A C 1
ATOM 806 O O . GLN A 1 98 ? -20.061 10.950 11.503 1.00 93.75 98 GLN A O 1
ATOM 811 N N . SER A 1 99 ? -19.393 9.012 10.580 1.00 94.88 99 SER A N 1
ATOM 812 C CA . SER A 1 99 ? -19.507 8.242 11.825 1.00 94.88 99 SER A CA 1
ATOM 813 C C . SER A 1 99 ? -18.535 8.734 12.910 1.00 94.88 99 SER A C 1
ATOM 815 O O . SER A 1 99 ? -18.944 8.895 14.059 1.00 94.88 99 SER A O 1
ATOM 817 N N . VAL A 1 100 ? -17.302 9.113 12.541 1.00 94.69 100 VAL A N 1
ATOM 818 C CA . VAL A 1 100 ? -16.343 9.748 13.465 1.00 94.69 100 VAL A CA 1
ATOM 819 C C . VAL A 1 100 ? -16.871 11.092 13.966 1.00 94.69 100 VAL A C 1
ATOM 821 O O . VAL A 1 100 ? -16.884 11.339 15.169 1.00 94.69 100 VAL A O 1
ATOM 824 N N . LEU A 1 101 ? -17.354 11.955 13.066 1.00 94.44 101 LEU A N 1
ATOM 825 C CA . LEU A 1 101 ? -17.900 13.267 13.434 1.00 94.44 101 LEU A CA 1
ATOM 826 C C . LEU A 1 101 ? -19.141 13.170 14.331 1.00 94.44 101 LEU A C 1
ATOM 828 O O . LEU A 1 101 ? -19.373 14.069 15.134 1.00 94.44 101 LEU A O 1
ATOM 832 N N . ASN A 1 102 ? -19.928 12.099 14.212 1.00 94.31 102 ASN A N 1
ATOM 833 C CA . ASN A 1 102 ? -21.076 11.852 15.083 1.00 94.31 102 ASN A CA 1
ATOM 834 C C . ASN A 1 102 ? -20.651 11.444 16.503 1.00 94.31 102 ASN A C 1
ATOM 836 O O . ASN A 1 102 ? -21.360 11.753 17.459 1.00 94.31 102 ASN A O 1
ATOM 840 N N . ALA A 1 103 ? -19.508 10.766 16.641 1.00 95.06 103 ALA A N 1
ATOM 841 C CA . ALA A 1 103 ? -18.991 10.282 17.920 1.00 95.06 103 ALA A CA 1
ATOM 842 C C . ALA A 1 103 ? -18.230 11.355 18.722 1.00 95.06 103 ALA A C 1
ATOM 844 O O . ALA A 1 103 ? -18.001 11.187 19.919 1.00 95.06 103 ALA A O 1
ATOM 845 N N . VAL A 1 104 ? -17.846 12.472 18.092 1.00 94.12 104 VAL A N 1
ATOM 846 C CA . VAL A 1 104 ? -16.997 13.499 18.713 1.00 94.12 104 VAL A CA 1
ATOM 847 C C . VAL A 1 104 ? -17.666 14.870 18.747 1.00 94.12 104 VAL A C 1
ATOM 849 O O . VAL A 1 104 ? -18.388 15.278 17.841 1.00 94.12 104 VAL A O 1
ATOM 852 N N . LYS A 1 105 ? -17.380 15.648 19.795 1.00 92.75 105 LYS A N 1
ATOM 853 C CA . LYS A 1 105 ? -17.800 17.053 19.873 1.00 92.75 105 LYS A CA 1
ATOM 854 C C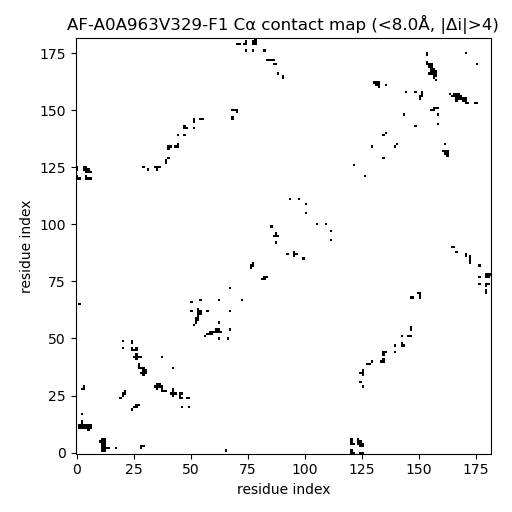 . LYS A 1 105 ? -16.738 17.943 19.237 1.00 92.75 105 LYS A C 1
ATOM 856 O O . LYS A 1 105 ? -15.649 18.104 19.778 1.00 92.75 105 LYS A O 1
ATOM 861 N N . THR A 1 106 ? -17.064 18.566 18.109 1.00 93.12 106 THR A N 1
ATOM 862 C CA . THR A 1 106 ? -16.167 19.508 17.424 1.00 93.12 106 THR A CA 1
ATOM 863 C C . THR A 1 106 ? -16.489 20.963 17.799 1.00 93.12 106 THR A C 1
ATOM 865 O O . THR A 1 106 ? -17.655 21.350 17.695 1.00 93.12 106 THR A O 1
ATOM 868 N N . PRO A 1 107 ? -15.503 21.826 18.124 1.00 94.31 107 PRO A N 1
ATOM 869 C CA . PRO A 1 107 ? -15.740 23.253 18.400 1.00 94.31 107 PRO A CA 1
ATOM 870 C C . PRO A 1 107 ? -16.355 24.032 17.228 1.00 94.31 107 PRO A C 1
ATOM 872 O O . PRO A 1 107 ? -16.970 25.083 17.416 1.00 94.31 107 PRO A O 1
ATOM 875 N N . LYS A 1 108 ? -16.157 23.541 16.000 1.00 93.56 108 LYS A N 1
ATOM 876 C CA . LYS A 1 108 ? -16.696 24.108 14.762 1.00 93.56 108 LYS A CA 1
ATOM 877 C C . LYS A 1 108 ? -17.355 23.006 13.950 1.00 93.56 108 LYS A C 1
ATOM 879 O O . LYS A 1 108 ? -16.798 21.922 13.823 1.00 93.56 108 LYS A O 1
ATOM 884 N N . LYS A 1 109 ? -18.516 23.308 13.368 1.00 90.25 109 LYS A N 1
ATOM 885 C CA . LYS A 1 109 ? -19.239 22.366 12.513 1.00 90.25 109 LYS A CA 1
ATOM 886 C C . LYS A 1 109 ? -18.428 22.072 11.252 1.00 90.25 109 LYS A C 1
ATOM 888 O O . LYS A 1 109 ? -18.152 22.979 10.467 1.00 90.25 109 LYS A O 1
ATOM 893 N N . VAL A 1 110 ? -18.109 20.802 11.043 1.00 91.31 110 VAL A N 1
ATOM 894 C CA . VAL A 1 110 ? -17.451 20.312 9.830 1.00 91.31 110 VAL A CA 1
ATOM 895 C C . VAL A 1 110 ? -18.521 19.925 8.808 1.00 91.31 110 VAL A C 1
ATOM 897 O O . VAL A 1 110 ? -19.490 19.246 9.139 1.00 91.31 110 VAL A O 1
ATOM 900 N N . ASN A 1 111 ? -18.377 20.379 7.561 1.00 89.25 111 ASN A N 1
ATOM 901 C CA . ASN A 1 111 ? -19.246 19.979 6.454 1.00 89.25 111 ASN A CA 1
ATOM 902 C C . ASN A 1 111 ? -18.421 19.234 5.405 1.00 89.25 111 ASN A C 1
ATOM 904 O O . ASN A 1 111 ? -17.762 19.869 4.582 1.00 89.25 111 ASN A O 1
ATOM 908 N N . LEU A 1 112 ? -18.507 17.903 5.418 1.00 87.94 112 LEU A N 1
ATOM 909 C CA . LEU A 1 112 ? -17.739 17.024 4.533 1.00 87.94 112 LEU A CA 1
ATOM 910 C C . LEU A 1 112 ? -17.958 17.332 3.045 1.00 87.94 112 LEU A C 1
ATOM 912 O O . LEU A 1 112 ? -17.010 17.297 2.270 1.00 87.94 112 LEU A O 1
ATOM 916 N N . LYS A 1 113 ? -19.169 17.748 2.647 1.00 87.44 113 LYS A N 1
ATOM 917 C CA . LYS A 1 113 ? -19.484 18.089 1.246 1.00 87.44 113 LYS A CA 1
ATOM 918 C C . LYS A 1 113 ? -18.721 19.311 0.728 1.00 87.44 113 LYS A C 1
ATOM 920 O O . LYS A 1 113 ? -18.644 19.508 -0.479 1.00 87.44 113 LYS A O 1
ATOM 925 N N . LYS A 1 114 ? -18.211 20.158 1.627 1.00 89.06 114 LYS A N 1
ATOM 926 C CA . LYS A 1 114 ? -17.432 21.356 1.281 1.00 89.06 114 LYS A CA 1
ATOM 927 C C . LYS A 1 114 ? -15.923 21.120 1.330 1.00 89.06 114 LYS A C 1
ATOM 929 O O . LYS A 1 114 ? -15.175 22.026 0.977 1.00 89.06 114 LYS A O 1
ATOM 934 N N . ILE A 1 115 ? -15.472 19.951 1.788 1.00 83.94 115 ILE A N 1
ATOM 935 C CA . ILE A 1 115 ? -14.046 19.640 1.877 1.00 83.94 115 ILE A CA 1
ATOM 936 C C . ILE A 1 115 ? -13.572 19.173 0.494 1.00 83.94 115 ILE A C 1
ATOM 938 O O . ILE A 1 115 ? -14.145 18.230 -0.055 1.00 83.94 115 ILE A O 1
ATOM 942 N N . PRO A 1 116 ? -12.546 19.809 -0.095 1.00 79.62 116 PRO A N 1
ATOM 943 C CA . PRO A 1 116 ? -11.993 19.352 -1.362 1.00 79.62 116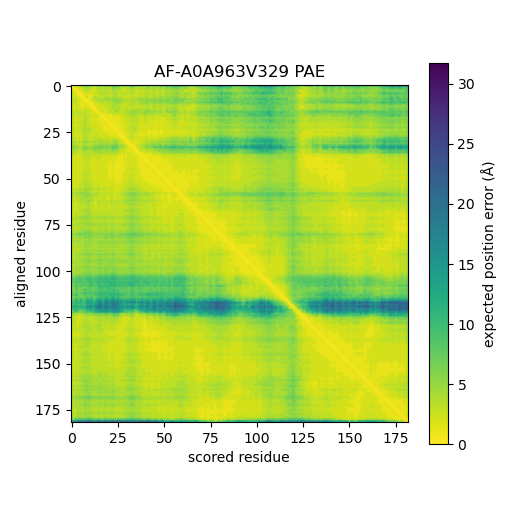 PRO A CA 1
ATOM 944 C C . PRO A 1 116 ? -11.321 17.982 -1.194 1.00 79.62 116 PRO A C 1
ATOM 946 O O . PRO A 1 116 ? -10.655 17.723 -0.190 1.00 79.62 116 PRO A O 1
ATOM 949 N N . LYS A 1 117 ? -11.466 17.103 -2.193 1.00 70.00 117 LYS A N 1
ATOM 950 C CA . LYS A 1 117 ? -10.718 15.838 -2.241 1.00 70.00 117 LYS A CA 1
ATOM 951 C C . LYS A 1 117 ? -9.231 16.144 -2.442 1.00 70.00 117 LYS A C 1
ATOM 953 O O . LYS A 1 117 ? -8.855 16.732 -3.450 1.00 70.00 117 LYS A O 1
ATOM 958 N N . PHE A 1 118 ? -8.395 15.735 -1.492 1.00 60.78 118 PHE A N 1
ATOM 959 C CA . PHE A 1 118 ? -6.948 15.953 -1.523 1.00 60.78 118 PHE A CA 1
ATOM 960 C C . PHE A 1 118 ? -6.218 14.684 -1.990 1.00 60.78 118 PHE A C 1
ATOM 962 O O . PHE A 1 118 ? -5.830 13.851 -1.178 1.00 60.78 118 PHE A O 1
ATOM 969 N N . ASN A 1 119 ? -5.995 14.542 -3.299 1.00 61.00 119 ASN A N 1
ATOM 970 C CA . ASN A 1 119 ? -4.988 13.611 -3.830 1.00 61.00 119 ASN A CA 1
ATOM 971 C C . ASN A 1 119 ? -4.301 14.188 -5.073 1.00 61.00 119 ASN A C 1
ATOM 973 O O . ASN A 1 119 ? -4.415 13.694 -6.188 1.00 61.00 119 ASN A O 1
ATOM 977 N N . GLU A 1 120 ? -3.576 15.282 -4.890 1.00 51.72 120 GLU A N 1
ATOM 978 C CA . GLU A 1 120 ? -2.994 16.023 -6.013 1.00 51.72 120 GLU A CA 1
ATOM 979 C C . GLU A 1 120 ? -1.834 15.305 -6.711 1.00 51.72 120 GLU A C 1
ATOM 981 O O . GLU A 1 120 ? -1.496 15.637 -7.842 1.00 51.72 120 GLU A O 1
ATOM 986 N N . SER A 1 121 ? -1.236 14.287 -6.080 1.00 52.44 121 SER A N 1
ATOM 987 C CA . SER A 1 121 ? -0.189 13.487 -6.728 1.00 52.44 121 SER A CA 1
ATOM 988 C C . SER A 1 121 ? -0.697 12.642 -7.898 1.00 52.44 121 SER A C 1
ATOM 990 O O . SER A 1 121 ? 0.109 12.240 -8.729 1.00 52.44 121 SER A O 1
ATOM 992 N N . GLU A 1 122 ? -2.005 12.387 -7.979 1.00 60.50 122 GLU A N 1
ATOM 993 C CA . GLU A 1 122 ? -2.618 11.613 -9.067 1.00 60.50 122 GLU A CA 1
ATOM 994 C C . GLU A 1 122 ? -2.566 12.362 -10.415 1.00 60.50 122 GLU A C 1
ATOM 996 O O . GLU A 1 122 ? -2.564 11.742 -11.473 1.00 60.50 122 GLU A O 1
ATOM 1001 N N . GLY A 1 123 ? -2.462 13.699 -10.396 1.00 67.19 123 GLY A N 1
ATOM 1002 C CA . GLY A 1 123 ? -2.510 14.534 -11.603 1.00 67.19 123 GLY A CA 1
ATOM 1003 C C . GLY A 1 123 ? -1.160 14.887 -12.238 1.00 67.19 123 GLY A C 1
ATOM 1004 O O . GLY A 1 123 ? -1.140 15.413 -13.348 1.00 67.19 123 GLY A O 1
ATOM 1005 N N . HIS A 1 124 ? -0.038 14.623 -11.561 1.00 78.75 124 HIS A N 1
ATOM 1006 C CA . HIS A 1 124 ? 1.299 15.101 -11.960 1.00 78.75 124 HIS A CA 1
ATOM 1007 C C . HIS A 1 124 ? 2.291 13.962 -12.257 1.00 78.75 124 HIS A C 1
ATOM 1009 O O . HIS A 1 124 ? 3.498 14.100 -12.052 1.00 78.75 124 HIS A O 1
ATOM 1015 N N . GLY A 1 125 ? 1.785 12.817 -12.713 1.00 85.19 125 GLY A N 1
ATOM 1016 C CA . GLY A 1 125 ? 2.575 11.639 -13.067 1.00 85.19 125 GLY A CA 1
ATOM 1017 C C . GLY A 1 125 ? 1.977 10.867 -14.245 1.00 85.19 125 GLY A C 1
ATOM 1018 O O . GLY A 1 125 ? 1.024 11.344 -14.867 1.00 85.19 125 GLY A O 1
ATOM 1019 N N . PRO A 1 126 ? 2.516 9.674 -14.556 1.00 88.56 126 PRO A N 1
ATOM 1020 C CA . PRO A 1 126 ? 1.937 8.811 -15.579 1.00 88.56 126 PRO A CA 1
ATOM 1021 C C . PRO A 1 126 ? 0.496 8.452 -15.214 1.00 88.56 126 PRO A C 1
ATOM 1023 O O . PRO A 1 126 ? 0.226 8.008 -14.098 1.00 88.56 126 PRO A O 1
ATOM 1026 N N . LYS A 1 127 ? -0.425 8.607 -16.167 1.00 89.44 127 LYS A N 1
ATOM 1027 C CA . LYS A 1 127 ? -1.778 8.057 -16.033 1.00 89.44 127 LYS A CA 1
ATOM 1028 C C . LYS A 1 127 ? -1.713 6.546 -16.200 1.00 89.44 127 LYS A C 1
ATOM 1030 O O . LYS A 1 127 ? -0.983 6.067 -17.067 1.00 89.44 127 LYS A O 1
ATOM 1035 N N . ARG A 1 128 ? -2.484 5.805 -15.401 1.00 91.25 128 ARG A N 1
ATOM 1036 C CA . ARG A 1 128 ? -2.562 4.344 -15.510 1.00 91.25 128 ARG A CA 1
ATOM 1037 C C . ARG A 1 128 ? -2.966 3.951 -16.935 1.00 91.25 128 ARG A C 1
ATOM 1039 O O . ARG A 1 128 ? -4.047 4.326 -17.383 1.00 91.25 128 ARG A O 1
ATOM 1046 N N . ALA A 1 129 ? -2.083 3.239 -17.631 1.00 92.62 129 ALA A N 1
ATOM 1047 C CA . ALA A 1 129 ? -2.264 2.889 -19.040 1.00 92.62 129 ALA A CA 1
ATOM 1048 C C . ALA A 1 129 ? -3.109 1.620 -19.246 1.00 92.62 129 ALA A C 1
ATOM 1050 O O . ALA A 1 129 ? -3.736 1.476 -20.292 1.00 92.62 129 ALA A O 1
ATOM 1051 N N . HIS A 1 130 ? -3.149 0.729 -18.251 1.00 95.56 130 HIS A N 1
ATOM 1052 C CA . HIS A 1 130 ? -3.803 -0.578 -18.346 1.00 95.56 130 HIS A CA 1
ATOM 1053 C C . HIS A 1 130 ? -4.864 -0.775 -17.243 1.00 95.56 130 HIS A C 1
ATOM 1055 O O . HIS A 1 130 ? -4.849 -0.064 -16.226 1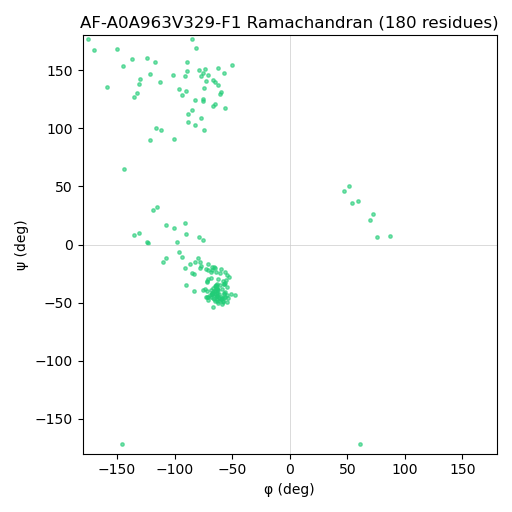.00 95.56 130 HIS A O 1
ATOM 1061 N N . PRO A 1 131 ? -5.804 -1.720 -17.415 1.00 96.50 131 PRO A N 1
ATOM 1062 C CA . PRO A 1 131 ? -6.593 -2.280 -16.317 1.00 96.50 131 PRO A CA 1
ATOM 1063 C C . PRO A 1 131 ? -5.708 -2.747 -15.154 1.00 96.50 131 PRO A C 1
ATOM 1065 O O . PRO A 1 131 ? -4.528 -3.029 -15.342 1.00 96.50 131 PRO A O 1
ATOM 1068 N N . VAL A 1 132 ? -6.250 -2.784 -13.934 1.00 95.56 132 VAL A N 1
ATOM 1069 C CA . VAL A 1 132 ? -5.453 -3.072 -12.726 1.00 95.56 132 VAL A CA 1
ATOM 1070 C C . VAL A 1 132 ? -4.949 -4.512 -12.743 1.00 95.56 132 VAL A C 1
ATOM 1072 O O . VAL A 1 132 ? -3.790 -4.755 -12.434 1.00 95.56 132 VAL A O 1
ATOM 1075 N N . GLU A 1 133 ? -5.801 -5.438 -13.155 1.00 97.06 133 GLU A N 1
ATOM 1076 C CA . GLU A 1 133 ? -5.540 -6.865 -13.291 1.00 97.06 133 GLU A CA 1
ATOM 1077 C C . GLU A 1 133 ? -4.319 -7.178 -14.171 1.00 97.06 133 GLU A C 1
ATOM 1079 O O . GLU A 1 133 ? -3.521 -8.040 -13.810 1.00 97.06 133 GLU A O 1
ATOM 1084 N N . ASP A 1 134 ? -4.072 -6.409 -15.236 1.00 98.12 134 ASP A N 1
ATOM 1085 C CA . ASP A 1 134 ? -2.936 -6.627 -16.145 1.00 98.12 134 ASP A CA 1
ATOM 1086 C C . ASP A 1 134 ? -1.573 -6.441 -15.452 1.00 98.12 134 ASP A C 1
ATOM 1088 O O . ASP A 1 134 ? -0.547 -6.992 -15.872 1.00 98.12 134 ASP A O 1
ATOM 1092 N N . TYR A 1 135 ? -1.534 -5.678 -14.358 1.00 97.69 135 TYR A N 1
ATOM 1093 C CA . TYR A 1 135 ? -0.314 -5.467 -13.585 1.00 97.69 135 TYR A CA 1
ATOM 1094 C C . TYR A 1 135 ? 0.091 -6.711 -12.780 1.00 97.69 135 TYR A C 1
ATOM 1096 O O . TYR A 1 135 ? 1.274 -6.848 -12.454 1.00 97.69 135 TYR A O 1
ATOM 1104 N N . PHE A 1 136 ? -0.837 -7.635 -12.511 1.00 97.94 136 PHE A N 1
ATOM 1105 C CA . PHE A 1 136 ? -0.634 -8.764 -11.606 1.00 97.94 136 PHE A CA 1
ATOM 1106 C C . PHE A 1 136 ? -0.602 -10.105 -12.350 1.00 97.94 136 PHE A C 1
ATOM 1108 O O . PHE A 1 136 ? -1.630 -10.701 -12.643 1.00 97.94 136 PHE A O 1
ATOM 1115 N N . ASP A 1 137 ? 0.606 -10.603 -12.616 1.00 97.44 137 ASP A N 1
ATOM 1116 C CA . ASP A 1 137 ? 0.824 -12.014 -12.961 1.00 97.44 137 ASP A CA 1
ATOM 1117 C C . ASP A 1 137 ? 0.966 -12.887 -11.700 1.00 97.44 137 ASP A C 1
ATOM 1119 O O . ASP A 1 137 ? 1.005 -12.370 -10.582 1.00 97.44 137 ASP A O 1
ATOM 1123 N N . ASP A 1 138 ? 1.099 -14.205 -11.868 1.00 98.06 138 ASP A N 1
ATOM 1124 C CA . ASP A 1 138 ? 1.228 -15.168 -10.762 1.00 98.06 138 ASP A CA 1
ATOM 1125 C C . ASP A 1 138 ? 2.319 -14.783 -9.751 1.00 98.06 138 ASP A C 1
ATOM 1127 O O . ASP A 1 138 ? 2.119 -14.861 -8.535 1.00 98.06 138 ASP A O 1
ATOM 1131 N N . LEU A 1 139 ? 3.477 -14.325 -10.240 1.00 97.88 139 LEU A N 1
ATOM 1132 C CA . LEU A 1 139 ? 4.567 -13.877 -9.377 1.00 97.88 139 LEU A CA 1
ATOM 1133 C C . LEU A 1 139 ? 4.169 -12.616 -8.605 1.00 97.88 139 LEU A C 1
ATOM 1135 O O . LEU A 1 139 ? 4.389 -12.537 -7.401 1.00 97.88 139 LEU A O 1
ATOM 1139 N N . SER A 1 140 ? 3.584 -11.630 -9.276 1.00 98.12 140 SER A N 1
ATOM 1140 C CA . SER A 1 140 ? 3.157 -10.374 -8.654 1.00 98.12 140 SER A CA 1
ATOM 1141 C C . SER A 1 140 ? 2.073 -10.608 -7.605 1.00 98.12 140 SER A C 1
ATOM 1143 O O . SER A 1 140 ? 2.160 -10.054 -6.509 1.00 98.12 140 SER A O 1
ATOM 1145 N N . MET A 1 141 ? 1.111 -11.485 -7.900 1.00 98.25 141 MET A N 1
ATOM 1146 C CA . MET A 1 141 ? 0.096 -11.948 -6.951 1.00 98.25 141 MET A CA 1
ATOM 1147 C C . MET A 1 141 ? 0.751 -12.585 -5.726 1.00 98.25 141 MET A C 1
ATOM 1149 O O . MET A 1 141 ? 0.456 -12.203 -4.593 1.00 98.25 141 MET A O 1
ATOM 1153 N N . HIS A 1 142 ? 1.704 -13.495 -5.933 1.00 98.31 142 HIS A N 1
ATOM 1154 C CA . HIS A 1 142 ? 2.437 -14.127 -4.840 1.00 98.31 142 HIS A CA 1
ATOM 1155 C C . HIS A 1 142 ? 3.185 -13.108 -3.962 1.00 98.31 142 HIS A C 1
ATOM 1157 O O . HIS A 1 142 ? 3.085 -13.167 -2.737 1.00 98.31 142 HIS A O 1
ATOM 1163 N N . LEU A 1 143 ? 3.893 -12.146 -4.567 1.00 98.19 143 LEU A N 1
ATOM 1164 C CA . LEU A 1 143 ? 4.616 -11.092 -3.840 1.00 98.19 143 LEU A CA 1
ATOM 1165 C C . LEU A 1 143 ? 3.662 -10.230 -3.001 1.00 98.19 143 LEU A C 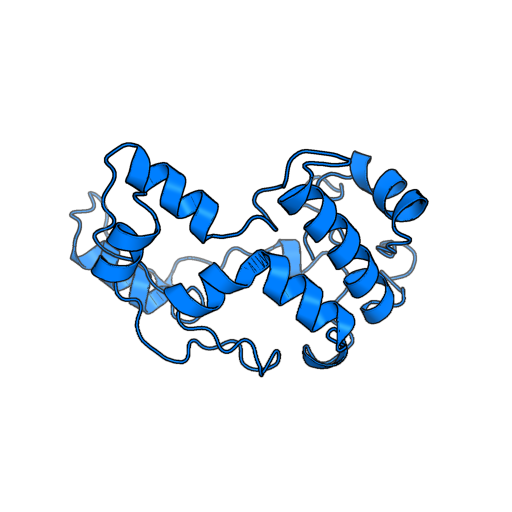1
ATOM 1167 O O . LEU A 1 143 ? 3.951 -9.908 -1.850 1.00 98.19 143 LEU A O 1
ATOM 1171 N N . VAL A 1 144 ? 2.511 -9.866 -3.563 1.00 98.00 144 VAL A N 1
ATOM 1172 C CA . VAL A 1 144 ? 1.477 -9.074 -2.882 1.00 98.00 144 VAL A CA 1
ATOM 1173 C C . VAL A 1 144 ? 0.884 -9.849 -1.710 1.00 98.00 144 VAL A C 1
ATOM 1175 O O . VAL A 1 144 ? 0.737 -9.290 -0.623 1.00 98.00 144 VAL A O 1
ATOM 1178 N N . TYR A 1 145 ? 0.616 -11.144 -1.879 1.00 97.75 145 TYR A N 1
ATOM 1179 C CA . TYR A 1 145 ? 0.161 -11.997 -0.784 1.00 97.75 145 TYR A CA 1
ATOM 1180 C C . TYR A 1 145 ? 1.213 -12.115 0.323 1.00 97.75 145 TYR A C 1
ATOM 1182 O O . TYR A 1 145 ? 0.894 -11.992 1.507 1.00 97.75 145 TYR A O 1
ATOM 1190 N N . GLU A 1 146 ? 2.479 -12.311 -0.047 1.00 97.06 146 GLU A N 1
ATOM 1191 C CA . GLU A 1 146 ? 3.586 -12.386 0.906 1.00 97.06 146 GLU A CA 1
ATOM 1192 C C . GLU A 1 146 ? 3.677 -11.114 1.762 1.00 97.06 146 GLU A C 1
ATOM 1194 O O . GLU A 1 146 ? 3.855 -11.201 2.979 1.00 97.06 146 GLU A O 1
ATOM 1199 N N . MET A 1 147 ? 3.522 -9.943 1.140 1.00 97.44 147 MET A N 1
ATOM 1200 C CA . MET A 1 147 ? 3.594 -8.653 1.826 1.00 97.44 147 MET A CA 1
ATOM 1201 C C . MET A 1 147 ? 2.337 -8.335 2.649 1.00 97.44 147 MET A C 1
ATOM 1203 O O . MET A 1 147 ? 2.459 -7.798 3.749 1.00 97.44 147 MET A O 1
ATOM 1207 N N . TYR A 1 148 ? 1.140 -8.659 2.145 1.00 97.94 148 TYR A N 1
ATOM 1208 C CA . TYR A 1 148 ? -0.112 -8.070 2.643 1.00 97.94 148 TYR A CA 1
ATOM 1209 C C . TYR A 1 148 ? -1.223 -9.074 2.973 1.00 97.94 148 TYR A C 1
ATOM 1211 O O . TYR A 1 148 ? -2.343 -8.662 3.262 1.00 97.94 148 TYR A O 1
ATOM 1219 N N . SER A 1 149 ? -0.968 -10.389 2.996 1.00 97.38 149 SER A N 1
ATOM 1220 C CA . SER A 1 149 ? -2.028 -11.381 3.275 1.00 97.38 149 SER A CA 1
ATOM 1221 C C . SER A 1 149 ? -2.780 -11.144 4.592 1.00 97.38 149 SER A C 1
ATOM 1223 O O . SER A 1 149 ? -3.960 -11.478 4.703 1.00 97.38 149 SER A O 1
ATOM 1225 N N . LYS A 1 150 ? -2.119 -10.571 5.610 1.00 97.06 150 LYS A N 1
ATOM 1226 C CA . LYS A 1 150 ? -2.768 -10.205 6.879 1.00 97.06 150 LYS A CA 1
ATOM 1227 C C . LYS A 1 150 ? -3.793 -9.084 6.678 1.00 97.06 150 LYS A C 1
ATOM 1229 O O . LYS A 1 150 ? -4.883 -9.184 7.234 1.00 97.06 150 LYS A O 1
ATOM 1234 N N . ASP A 1 151 ? -3.469 -8.089 5.857 1.00 97.88 151 ASP A N 1
ATOM 1235 C CA . ASP A 1 151 ? -4.328 -6.940 5.565 1.00 97.88 151 ASP A CA 1
ATOM 1236 C C . ASP A 1 151 ? -5.576 -7.370 4.790 1.00 97.88 151 ASP A C 1
ATOM 1238 O O . ASP A 1 151 ? -6.679 -7.022 5.200 1.00 97.88 151 ASP A O 1
ATOM 1242 N N . PHE A 1 152 ? -5.429 -8.205 3.752 1.00 98.19 152 PHE A N 1
ATOM 1243 C CA . PHE A 1 152 ? -6.578 -8.740 3.005 1.00 98.19 152 PHE A CA 1
ATOM 1244 C C . PHE A 1 152 ? -7.587 -9.436 3.927 1.00 98.19 152 PHE A C 1
ATOM 1246 O O . PHE A 1 152 ? -8.790 -9.207 3.827 1.00 98.19 152 PHE A O 1
ATOM 1253 N N . ARG A 1 153 ? -7.100 -10.243 4.880 1.00 97.94 153 ARG A N 1
ATOM 1254 C CA . ARG A 1 153 ? -7.962 -10.970 5.824 1.00 97.94 153 ARG A CA 1
ATOM 1255 C C . ARG A 1 153 ? -8.624 -10.062 6.858 1.00 97.94 153 ARG A C 1
ATOM 1257 O O . ARG A 1 153 ? -9.819 -10.215 7.102 1.00 97.94 153 ARG A O 1
ATOM 1264 N N . LEU A 1 154 ? -7.856 -9.170 7.486 1.00 98.06 154 LEU A N 1
ATOM 1265 C CA . LEU A 1 154 ? -8.345 -8.308 8.569 1.00 98.06 154 LEU A CA 1
ATOM 1266 C C . LEU A 1 154 ? -9.280 -7.212 8.062 1.00 98.06 154 LEU A C 1
ATOM 1268 O O . LEU A 1 154 ? -10.289 -6.925 8.694 1.00 98.06 154 LEU A O 1
ATOM 1272 N N . PHE A 1 155 ? -8.954 -6.627 6.912 1.00 97.94 155 PHE A N 1
ATOM 1273 C CA . PHE A 1 155 ? -9.711 -5.524 6.324 1.00 97.94 155 PHE A CA 1
ATOM 1274 C C . PHE A 1 155 ? -10.639 -5.990 5.203 1.00 97.94 155 PHE A C 1
ATOM 1276 O O . PHE A 1 155 ? -11.147 -5.173 4.452 1.00 97.94 155 PHE A O 1
ATOM 1283 N N . ARG A 1 156 ? -10.874 -7.303 5.096 1.00 97.88 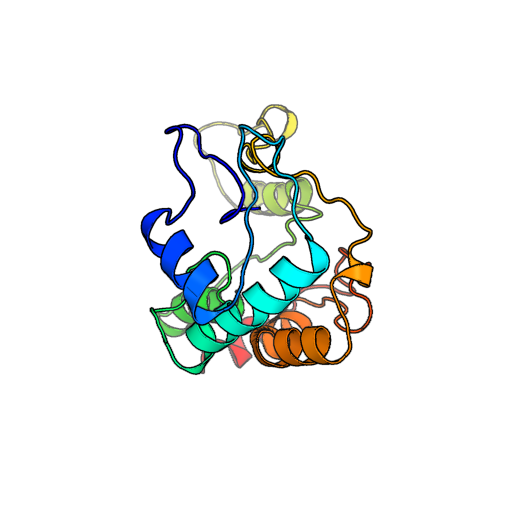156 ARG A N 1
ATOM 1284 C CA . ARG A 1 156 ? -11.865 -7.906 4.197 1.00 97.88 156 ARG A CA 1
ATOM 1285 C C . ARG A 1 156 ? -11.735 -7.438 2.748 1.00 97.88 156 ARG A C 1
ATOM 1287 O O . ARG A 1 156 ? -12.727 -7.055 2.144 1.00 97.88 156 ARG A O 1
ATOM 1294 N N . TYR A 1 157 ? -10.540 -7.496 2.175 1.00 97.88 157 TYR A N 1
ATOM 1295 C CA . TYR A 1 157 ? -10.354 -7.282 0.737 1.00 97.88 157 TYR A CA 1
ATOM 1296 C C . TYR A 1 157 ? -10.184 -8.614 0.010 1.00 97.88 157 TYR A C 1
ATOM 1298 O O . TYR A 1 157 ? -9.588 -9.554 0.540 1.00 97.88 157 TYR A O 1
ATOM 1306 N N . ASP A 1 158 ? -10.698 -8.673 -1.216 1.00 97.19 158 ASP A N 1
ATOM 1307 C CA . ASP A 1 158 ? -10.542 -9.825 -2.098 1.00 97.19 158 ASP A CA 1
ATOM 1308 C C . ASP A 1 158 ? -9.137 -9.835 -2.705 1.00 97.19 158 ASP A C 1
ATOM 1310 O O . ASP A 1 158 ? -8.794 -8.997 -3.537 1.00 97.19 158 ASP A O 1
ATOM 1314 N N . PHE A 1 159 ? -8.309 -10.778 -2.262 1.00 97.12 159 PHE A N 1
ATOM 1315 C CA . PHE A 1 159 ? -6.977 -10.965 -2.824 1.00 97.12 159 PHE A CA 1
ATOM 1316 C C . PHE A 1 159 ? -7.022 -11.577 -4.230 1.00 97.12 159 PHE A C 1
ATOM 1318 O O . PHE A 1 159 ? -6.148 -11.283 -5.039 1.00 97.12 159 PHE A O 1
ATOM 1325 N N . GLU A 1 160 ? -8.001 -12.433 -4.525 1.00 97.12 160 GLU A N 1
ATOM 1326 C CA . GLU A 1 160 ? -8.028 -13.221 -5.762 1.00 97.12 160 GLU A CA 1
ATOM 1327 C C . GLU A 1 160 ? -8.463 -12.386 -6.972 1.00 97.12 160 GLU A C 1
ATOM 1329 O O . GLU A 1 160 ? -8.177 -12.755 -8.111 1.00 97.12 160 GLU A O 1
ATOM 1334 N N . ASN A 1 161 ? -9.098 -11.236 -6.735 1.00 97.25 161 ASN A N 1
ATOM 1335 C CA . ASN A 1 161 ? -9.552 -10.326 -7.776 1.00 97.25 161 ASN A CA 1
ATOM 1336 C C . ASN A 1 161 ? -8.932 -8.920 -7.641 1.00 97.25 161 ASN A C 1
ATOM 1338 O O . ASN A 1 161 ? -9.547 -8.029 -7.049 1.00 97.25 161 ASN A O 1
ATOM 1342 N N . PRO A 1 162 ? -7.770 -8.659 -8.272 1.00 95.81 162 PRO A N 1
ATOM 1343 C CA . PRO A 1 162 ? -7.122 -7.343 -8.248 1.00 95.81 162 PRO A CA 1
ATOM 1344 C C . PRO A 1 162 ? -7.972 -6.199 -8.819 1.00 95.81 162 PRO A C 1
ATOM 1346 O O . PRO A 1 162 ? -7.715 -5.033 -8.518 1.00 95.81 162 PRO A O 1
ATOM 1349 N N . ALA A 1 163 ? -8.975 -6.504 -9.650 1.00 96.06 163 ALA A N 1
ATOM 1350 C CA . ALA A 1 163 ? -9.878 -5.499 -10.203 1.00 96.06 163 ALA A CA 1
ATOM 1351 C C . ALA A 1 163 ? -10.950 -5.050 -9.192 1.00 96.06 163 ALA A C 1
ATOM 1353 O O . ALA A 1 163 ? -11.529 -3.966 -9.339 1.00 96.06 163 ALA A O 1
ATOM 1354 N N . ASN A 1 164 ? -11.218 -5.847 -8.150 1.00 96.31 164 ASN A N 1
ATOM 1355 C CA . ASN A 1 164 ? -12.166 -5.483 -7.109 1.00 96.31 164 ASN A CA 1
ATOM 1356 C C . ASN A 1 164 ? -11.517 -4.561 -6.069 1.00 96.31 164 ASN A C 1
ATOM 1358 O O . ASN A 1 164 ? -10.807 -4.989 -5.166 1.00 96.31 164 ASN A O 1
ATOM 1362 N N . LYS A 1 165 ? -11.827 -3.267 -6.164 1.00 93.12 165 LYS A N 1
ATOM 1363 C CA . LYS A 1 165 ? -11.392 -2.268 -5.178 1.00 93.12 165 LYS A CA 1
ATOM 1364 C C . LYS A 1 165 ? -12.237 -2.232 -3.900 1.00 93.12 165 LYS A C 1
ATOM 1366 O O . LYS A 1 165 ? -11.885 -1.501 -2.985 1.00 93.12 165 LYS A O 1
ATOM 1371 N N . MET A 1 166 ? -13.394 -2.896 -3.869 1.00 96.31 166 MET A N 1
ATOM 1372 C CA . MET A 1 166 ? -14.308 -2.822 -2.729 1.00 96.31 166 MET A CA 1
ATOM 1373 C C . MET A 1 166 ? -14.000 -3.934 -1.723 1.00 96.31 166 MET A C 1
ATOM 1375 O O . MET A 1 166 ? -13.671 -5.051 -2.134 1.00 96.31 166 MET A O 1
ATOM 1379 N N . PRO A 1 167 ? -14.159 -3.670 -0.418 1.00 96.38 167 PRO A N 1
ATOM 1380 C CA . PRO A 1 167 ? -14.138 -4.732 0.572 1.00 96.38 167 PRO A CA 1
ATOM 1381 C C . PRO A 1 167 ? -15.289 -5.722 0.336 1.00 96.38 167 PRO A C 1
ATOM 1383 O O . PRO A 1 167 ? -16.352 -5.367 -0.175 1.00 96.38 167 PRO A O 1
ATOM 1386 N N . ILE A 1 168 ? -15.075 -6.968 0.741 1.00 97.62 168 ILE A N 1
ATOM 1387 C CA . ILE A 1 168 ? -16.029 -8.082 0.663 1.00 97.62 168 ILE A CA 1
ATOM 1388 C C . ILE A 1 168 ? -16.774 -8.326 1.982 1.00 97.62 168 ILE A C 1
ATOM 1390 O O . ILE A 1 168 ? -17.573 -9.255 2.079 1.00 97.62 168 ILE A O 1
ATOM 1394 N N . GLY A 1 169 ? -16.521 -7.512 3.006 1.00 96.81 169 GLY A N 1
ATOM 1395 C CA . GLY A 1 169 ? -17.190 -7.603 4.298 1.00 96.81 169 GLY A CA 1
ATOM 1396 C C . GLY A 1 169 ? -16.790 -6.479 5.247 1.00 96.81 169 GLY A C 1
ATOM 1397 O O . GLY A 1 169 ? -15.927 -5.661 4.937 1.00 96.81 169 GLY A O 1
ATOM 1398 N N . GLU A 1 170 ? -17.413 -6.467 6.420 1.00 96.38 170 GLU A N 1
ATOM 1399 C CA . GLU A 1 170 ? -17.149 -5.476 7.464 1.00 96.38 170 GLU A CA 1
ATOM 1400 C C . GLU A 1 170 ? -15.871 -5.787 8.257 1.00 96.38 170 GLU A C 1
ATOM 1402 O O . GLU A 1 170 ? -15.489 -6.951 8.444 1.00 96.38 170 GLU A O 1
ATOM 1407 N N . ILE A 1 171 ? -15.224 -4.731 8.752 1.00 97.69 171 ILE A N 1
ATOM 1408 C CA . ILE A 1 171 ? -14.057 -4.844 9.633 1.00 97.69 171 ILE A CA 1
ATOM 1409 C C . ILE A 1 171 ? -14.531 -5.260 11.026 1.00 97.69 171 ILE A C 1
ATOM 1411 O O . ILE A 1 171 ? -15.326 -4.568 11.656 1.00 97.69 171 ILE A O 1
ATOM 1415 N N . ASP A 1 172 ? -13.995 -6.371 11.523 1.00 98.00 172 ASP A N 1
ATOM 1416 C CA . ASP A 1 172 ? -14.199 -6.815 12.898 1.00 98.00 172 ASP A CA 1
ATOM 1417 C C . ASP A 1 172 ? -13.125 -6.177 13.794 1.00 98.00 172 ASP A C 1
ATOM 1419 O O . ASP A 1 172 ? -11.948 -6.549 13.744 1.00 98.00 172 ASP A O 1
ATOM 1423 N N . LEU A 1 173 ? -13.518 -5.170 14.581 1.00 97.50 173 LEU A N 1
ATOM 1424 C CA . LEU A 1 173 ? -12.593 -4.457 15.464 1.00 97.50 173 LEU A CA 1
ATOM 1425 C C . LEU A 1 173 ? -12.021 -5.364 16.557 1.00 97.50 173 LEU A C 1
ATOM 1427 O O . LEU A 1 173 ? -10.842 -5.219 16.883 1.00 97.50 173 LEU A O 1
ATOM 1431 N N . ASP A 1 174 ? -12.795 -6.305 17.093 1.00 97.88 174 ASP A N 1
ATOM 1432 C CA . ASP A 1 174 ? -12.310 -7.218 18.129 1.00 97.88 174 ASP A CA 1
ATOM 1433 C C . ASP A 1 174 ? -11.256 -8.165 17.546 1.00 97.88 174 ASP A C 1
ATOM 1435 O O . ASP A 1 174 ? -10.184 -8.350 18.131 1.00 97.88 174 ASP A O 1
ATOM 1439 N N . GLU A 1 175 ? -11.499 -8.692 16.341 1.00 98.12 175 GLU A N 1
ATOM 1440 C CA . GLU A 1 175 ? -10.518 -9.491 15.603 1.00 98.12 175 GLU A CA 1
ATOM 1441 C C . GLU A 1 175 ? -9.236 -8.691 15.320 1.00 98.12 175 GLU A C 1
ATOM 1443 O O . GLU A 1 175 ? -8.128 -9.207 15.513 1.00 98.12 175 GLU A O 1
ATOM 1448 N N . VAL A 1 176 ? -9.367 -7.435 14.877 1.00 98.25 176 VAL A N 1
ATOM 1449 C CA . VAL A 1 176 ? -8.229 -6.544 14.611 1.00 98.25 176 VAL A CA 1
ATOM 1450 C C . VAL A 1 176 ? -7.392 -6.355 15.876 1.00 98.25 176 VAL A C 1
ATOM 1452 O O . VAL A 1 176 ? -6.184 -6.597 15.835 1.00 98.25 176 VAL A O 1
ATOM 1455 N N . HIS A 1 177 ? -8.001 -5.996 17.008 1.00 98.25 177 HIS A N 1
ATOM 1456 C CA . HIS A 1 177 ? -7.271 -5.811 18.265 1.00 98.25 177 HIS A CA 1
ATOM 1457 C C . HIS A 1 177 ? -6.635 -7.111 18.760 1.00 98.25 177 HIS A C 1
ATOM 1459 O O . HIS A 1 177 ? -5.453 -7.117 19.105 1.00 98.25 177 HIS A O 1
ATOM 1465 N N . ALA A 1 178 ? -7.361 -8.229 18.713 1.00 97.38 178 ALA A N 1
ATOM 1466 C CA . ALA A 1 178 ? -6.853 -9.523 19.158 1.00 97.38 178 ALA A CA 1
ATOM 1467 C C . ALA A 1 178 ? -5.660 -10.025 18.322 1.00 97.38 178 ALA A C 1
ATOM 1469 O O . ALA A 1 178 ? -4.753 -10.663 18.859 1.00 97.38 178 ALA A O 1
ATOM 1470 N N . LYS A 1 179 ? -5.641 -9.756 17.008 1.00 97.19 179 LYS A N 1
ATOM 1471 C CA . LYS A 1 179 ? -4.575 -10.210 16.091 1.00 97.19 179 LYS A CA 1
ATOM 1472 C C . LYS A 1 179 ? -3.418 -9.226 15.931 1.00 97.19 179 LYS A C 1
ATOM 1474 O O . LYS A 1 179 ? -2.361 -9.625 15.424 1.00 97.19 179 LYS A O 1
ATOM 1479 N N . LEU A 1 180 ? -3.621 -7.949 16.247 1.00 97.44 180 LEU A N 1
ATOM 1480 C CA . LEU A 1 180 ? -2.612 -6.892 16.106 1.00 97.44 180 LEU A CA 1
ATOM 1481 C C . LEU A 1 180 ? -2.033 -6.407 17.440 1.00 97.44 180 LEU A C 1
ATOM 1483 O O . LEU A 1 180 ? -1.028 -5.704 17.410 1.00 97.44 180 LEU A O 1
ATOM 1487 N N . GLY A 1 181 ? -2.629 -6.781 18.574 1.00 93.44 181 GLY A N 1
ATOM 1488 C CA . GLY A 1 181 ? -2.121 -6.498 19.920 1.00 93.44 181 GLY A CA 1
ATOM 1489 C C . GLY A 1 181 ? -1.179 -7.557 20.505 1.00 93.44 181 GLY A C 1
ATOM 1490 O O . GLY A 1 181 ? -0.887 -7.488 21.695 1.00 93.44 181 GLY A O 1
ATOM 1491 N N . GLN A 1 182 ? -0.754 -8.539 19.702 1.00 80.50 182 GLN A N 1
ATOM 1492 C CA . GLN A 1 182 ? 0.197 -9.593 20.092 1.00 80.50 182 GLN A CA 1
ATOM 1493 C C . GLN A 1 182 ? 1.644 -9.178 19.843 1.00 80.50 182 GLN A C 1
ATOM 1495 O O . GLN A 1 182 ? 1.883 -8.503 18.814 1.00 80.50 182 GLN A O 1
#

Mean predicted aligned error: 4.34 Å

Solvent-accessible surface area (backbone atoms only — not comparable to full-atom values): 10889 Å² total; per-residue (Å²): 92,69,67,40,9,39,41,97,86,76,42,39,52,66,53,86,48,49,63,54,39,31,72,77,48,58,32,64,52,44,42,84,92,63,71,28,62,65,65,61,46,64,15,48,48,25,42,50,55,50,52,44,33,13,67,78,66,44,36,100,40,72,58,49,84,91,77,46,49,63,56,61,62,54,18,56,45,32,63,72,75,45,79,79,94,74,82,70,55,76,94,48,39,70,63,42,51,48,54,54,57,72,78,49,90,66,101,62,89,80,59,73,92,76,56,78,89,87,64,73,51,71,77,45,36,55,70,85,88,66,66,65,45,77,47,51,48,76,65,46,48,49,50,50,43,73,65,34,50,66,42,31,66,55,57,22,39,54,77,91,41,68,70,52,85,59,60,80,53,79,65,50,63,67,60,46,48,66,71,31,50,110

Secondary structure (DSSP, 8-state):
-TTTSBPTTSSBTTTTTHHHIIIII------GGGTT-S-HHHHHHHHHHHHHHHHHH--SSPPPTTTS-HHHHHHHHHHTT---S----GGGHHHHHHHHHHHS--SS---GGGSPP--GGGGSSPPP-S-SGGG--HHHHHHHHHHHHHHHHHTTB-SS-TT--SBSS---HHHHHHHH--